Protein AF-A0AAN7SVT8-F1 (afdb_monomer_lite)

Secondary structure (DSSP, 8-state):
-HHHHHHHHHHHHH--PPPGGGGG-TT--SHHHHHHHHT----SSSSTT----TTTS-TTS-TT---S-HHHHHHHHHHHHHHHSPPPGGG---EEEE-TTS-SS-TTSS-EEEEPPHHHHHHHHHHHHHHHHHHHHHHHTTSS-HHHHHHHHHHHHHHHHHGGGGGGGHHHHHHHHHHTTPPP-------SSSSSSSS--------------

Sequence (213 aa):
MAVCNLMAFIVFTLWPCMPPRLLSDETVAGDIGTIARSFGFTDTVHGTDGAVSVWTANKFCNQWAAMPSLHFGYSLLVGITIMTTPLAPQHRRARSVQIPFFNQSHPQLAPQVKLPPTRRLLCLLVGFLYPFTILIAIVSTANHFILDAVAGAMICAIGWRVNGVLLNLLPFEDWFLWCLRIHKPTFEAFETAELDTSDAGVNFGTRQSVQEL

Organism: NCBI:txid1690604

InterPro domains:
  IPR026841 Inositolphosphotransferase Aur1/Ipt1 [PF14378] (1-85)
  IPR026841 Inositolphosphotransferase Aur1/Ipt1 [PF14378] (121-160)
  IPR052185 Inositol Phosphorylceramide Synthase-Related [PTHR31310] (1-185)

Foldseek 3Di:
DVQLVVVQVVCCVVDFAFFQVCLCDPPDDDPVNVVSCVVVDDQPAPPPPHDDDPVCPDPPDDQGGAAADLLLQVLLVVLVCLLPDDDDPVQAPFDWDFDPPPDPPDSVPTDTDGHGGPVSVVSNVCSVVRSVVVLCVCVSNSRYDVVSSVRSNVSSVVCVVCVVVVVVCVVVVVVVCVVVVHDDDDPPDPDDDPPPPPPPDDDDDDDDDDDDD

Radius of gyration: 30.27 Å; chains: 1; bounding box: 76×41×105 Å

Structure (mmCIF, N/CA/C/O backbone):
data_AF-A0AAN7SVT8-F1
#
_entry.id   AF-A0AAN7SVT8-F1
#
loop_
_atom_site.group_PDB
_atom_site.id
_atom_site.type_symbol
_atom_site.label_atom_id
_atom_site.label_alt_id
_atom_site.label_comp_id
_atom_site.label_asym_id
_atom_site.label_entity_id
_atom_site.label_seq_id
_atom_site.pdbx_PDB_ins_code
_atom_site.Cartn_x
_atom_site.Cartn_y
_atom_site.Cartn_z
_atom_site.occupancy
_atom_site.B_iso_or_equiv
_atom_site.auth_seq_id
_atom_site.auth_comp_id
_atom_site.auth_asym_id
_atom_site.auth_atom_id
_atom_site.pdbx_PDB_model_num
ATOM 1 N N . MET A 1 1 ? 5.952 -0.509 10.004 1.00 73.38 1 MET A N 1
ATOM 2 C CA . MET A 1 1 ? 6.357 0.289 8.818 1.00 73.38 1 MET A CA 1
ATOM 3 C C . MET A 1 1 ? 7.802 0.024 8.402 1.00 73.38 1 MET A C 1
ATOM 5 O O . MET A 1 1 ? 8.015 -0.279 7.238 1.00 73.38 1 MET A O 1
ATOM 9 N N . ALA A 1 2 ? 8.782 0.046 9.318 1.00 80.19 2 ALA A N 1
ATOM 10 C CA . ALA A 1 2 ? 10.191 -0.224 8.984 1.00 80.19 2 ALA A CA 1
ATOM 11 C C . ALA A 1 2 ? 10.421 -1.590 8.300 1.00 80.19 2 ALA A C 1
ATOM 13 O O . ALA A 1 2 ? 11.066 -1.652 7.259 1.00 80.19 2 ALA A O 1
ATOM 14 N N . VAL A 1 3 ? 9.810 -2.664 8.819 1.00 84.00 3 VAL A N 1
ATOM 15 C CA . VAL A 1 3 ? 9.876 -4.006 8.204 1.00 84.00 3 VAL A CA 1
ATOM 16 C C . VAL A 1 3 ? 9.284 -4.013 6.791 1.00 84.00 3 VAL A C 1
ATOM 18 O O . VAL A 1 3 ? 9.856 -4.619 5.895 1.00 84.00 3 VAL A O 1
ATOM 21 N N . CYS A 1 4 ? 8.180 -3.293 6.561 1.00 83.88 4 CYS A N 1
ATOM 22 C CA . CYS A 1 4 ? 7.554 -3.198 5.241 1.00 83.88 4 CYS A CA 1
ATOM 23 C C . CYS A 1 4 ? 8.477 -2.509 4.227 1.00 83.88 4 CYS A C 1
ATOM 25 O O . CYS A 1 4 ? 8.606 -3.001 3.114 1.00 83.88 4 CYS A O 1
ATOM 27 N N . ASN A 1 5 ? 9.147 -1.417 4.618 1.00 86.25 5 ASN A N 1
ATOM 28 C CA . ASN A 1 5 ? 10.135 -0.738 3.771 1.00 86.25 5 ASN A CA 1
ATOM 29 C C . ASN A 1 5 ? 11.329 -1.644 3.448 1.00 86.25 5 ASN A C 1
ATOM 31 O O . ASN A 1 5 ? 11.756 -1.706 2.299 1.00 86.25 5 ASN A O 1
ATOM 35 N N . LEU A 1 6 ? 11.850 -2.367 4.444 1.00 85.62 6 LEU A N 1
ATOM 36 C CA . LEU A 1 6 ? 12.959 -3.301 4.248 1.00 85.62 6 LEU A CA 1
ATOM 37 C C . LEU A 1 6 ? 12.572 -4.438 3.294 1.00 85.62 6 LEU A C 1
ATOM 39 O O . LEU A 1 6 ? 13.301 -4.740 2.355 1.00 85.62 6 LEU A O 1
ATOM 43 N N . MET A 1 7 ? 11.402 -5.043 3.501 1.00 83.88 7 MET A N 1
ATOM 44 C CA . MET A 1 7 ? 10.884 -6.075 2.604 1.00 83.88 7 MET A CA 1
ATOM 45 C C . MET A 1 7 ? 10.632 -5.531 1.200 1.00 83.88 7 MET A C 1
ATOM 47 O O . MET A 1 7 ? 10.950 -6.203 0.224 1.00 83.88 7 MET A O 1
ATOM 51 N N . ALA A 1 8 ? 10.093 -4.315 1.088 1.00 82.38 8 ALA A N 1
ATOM 52 C CA . ALA A 1 8 ? 9.893 -3.667 -0.197 1.00 82.38 8 ALA A CA 1
ATOM 53 C C . ALA A 1 8 ? 11.219 -3.462 -0.934 1.00 82.38 8 ALA A C 1
ATOM 55 O O . ALA A 1 8 ? 11.283 -3.724 -2.130 1.00 82.38 8 ALA A O 1
ATOM 56 N N . PHE A 1 9 ? 12.280 -3.084 -0.218 1.00 84.25 9 PHE A N 1
ATOM 57 C CA . PHE A 1 9 ? 13.622 -2.981 -0.782 1.00 84.25 9 PHE A CA 1
ATOM 58 C C . PHE A 1 9 ? 14.147 -4.335 -1.280 1.00 84.25 9 PHE A C 1
ATOM 60 O O . PHE A 1 9 ? 14.650 -4.408 -2.394 1.00 84.25 9 PHE A O 1
ATOM 67 N N . ILE A 1 10 ? 13.974 -5.414 -0.508 1.00 85.38 10 ILE A N 1
ATOM 68 C CA . ILE A 1 10 ? 14.379 -6.772 -0.919 1.00 85.38 10 ILE A CA 1
ATOM 69 C C . ILE A 1 10 ? 13.613 -7.230 -2.168 1.00 85.38 10 ILE A C 1
ATOM 71 O O . ILE A 1 10 ? 14.195 -7.788 -3.092 1.00 85.38 10 ILE A O 1
ATOM 75 N N . VAL A 1 11 ? 12.301 -7.000 -2.221 1.00 83.81 11 VAL A N 1
ATOM 76 C CA . VAL A 1 11 ? 11.493 -7.365 -3.395 1.00 83.81 11 VAL A CA 1
ATOM 77 C C . VAL A 1 11 ? 11.903 -6.536 -4.607 1.00 83.81 11 VAL A C 1
ATOM 79 O O . VAL A 1 11 ? 12.057 -7.085 -5.693 1.00 83.81 11 VAL A O 1
ATOM 82 N N . PHE A 1 12 ? 12.139 -5.241 -4.415 1.00 83.38 12 PHE A N 1
ATOM 83 C CA . PHE A 1 12 ? 12.606 -4.349 -5.468 1.00 83.38 12 PHE A CA 1
ATOM 84 C C . PHE A 1 12 ? 13.968 -4.780 -6.043 1.00 83.38 12 PHE A C 1
ATOM 86 O O . PHE A 1 12 ? 14.148 -4.745 -7.260 1.00 83.38 12 PHE A O 1
ATOM 93 N N . THR A 1 13 ? 14.916 -5.223 -5.209 1.00 82.44 13 THR A N 1
ATOM 94 C CA . THR A 1 13 ? 16.226 -5.691 -5.693 1.00 82.44 13 THR A CA 1
ATOM 95 C C . THR A 1 13 ? 16.151 -7.034 -6.416 1.00 82.44 13 THR A C 1
ATOM 97 O O . THR A 1 13 ? 16.938 -7.266 -7.331 1.00 82.44 13 THR A O 1
ATOM 100 N N . LEU A 1 14 ? 15.216 -7.908 -6.035 1.00 84.88 14 LEU A N 1
ATOM 101 C CA . LEU A 1 14 ? 15.040 -9.223 -6.659 1.00 84.88 14 LEU A CA 1
ATOM 102 C C . LEU A 1 14 ? 14.190 -9.182 -7.935 1.00 84.88 14 LEU A C 1
ATOM 104 O O . LEU A 1 14 ? 14.407 -9.997 -8.829 1.00 84.88 14 LEU A O 1
ATOM 108 N N . TRP A 1 15 ? 13.218 -8.269 -8.018 1.00 76.69 15 TRP A N 1
ATOM 109 C CA . TRP A 1 15 ? 12.264 -8.207 -9.125 1.00 76.69 15 TRP A CA 1
ATOM 110 C C . TRP A 1 15 ? 11.891 -6.757 -9.494 1.00 76.69 15 TRP A C 1
ATOM 112 O O . TRP A 1 15 ? 10.829 -6.254 -9.107 1.00 76.69 15 TRP A O 1
ATOM 122 N N . PRO A 1 16 ? 12.750 -6.053 -10.254 1.00 76.06 16 PRO A N 1
ATOM 123 C CA . PRO A 1 16 ? 12.442 -4.714 -10.737 1.00 76.06 16 PRO A CA 1
ATOM 124 C C . PRO A 1 16 ? 11.397 -4.780 -11.863 1.00 76.06 16 PRO A C 1
ATOM 126 O O . PRO A 1 16 ? 11.700 -5.145 -12.996 1.00 76.06 16 PRO A O 1
ATOM 129 N N . CYS A 1 17 ? 10.151 -4.416 -11.555 1.00 72.50 17 CYS A N 1
ATOM 130 C CA . CYS A 1 17 ? 9.088 -4.281 -12.557 1.00 72.50 17 CYS A CA 1
ATOM 131 C C . CYS A 1 17 ? 9.083 -2.894 -13.199 1.00 72.50 17 CYS A C 1
ATOM 133 O O . CYS A 1 17 ? 9.122 -1.888 -12.491 1.00 72.50 17 CYS A O 1
ATOM 135 N N . MET A 1 18 ? 8.935 -2.855 -14.522 1.00 78.12 18 MET A N 1
ATOM 136 C CA . MET A 1 18 ? 8.746 -1.630 -15.299 1.00 78.12 18 MET A CA 1
ATOM 137 C C . MET A 1 18 ? 7.314 -1.077 -15.127 1.00 78.12 18 MET A C 1
ATOM 139 O O . MET A 1 18 ? 6.368 -1.861 -15.215 1.00 78.12 18 MET A O 1
ATOM 143 N N . PRO A 1 19 ? 7.113 0.239 -14.905 1.00 79.62 19 PRO A N 1
ATOM 144 C CA . PRO A 1 19 ? 5.780 0.840 -14.797 1.00 79.62 19 PRO A CA 1
ATOM 145 C C . PRO A 1 19 ? 5.016 0.919 -16.139 1.00 79.62 19 PRO A C 1
ATOM 147 O O . PRO A 1 19 ? 5.646 1.073 -17.189 1.00 79.62 19 PRO A O 1
ATOM 150 N N . PRO A 1 20 ? 3.664 0.903 -16.113 1.00 76.12 20 PRO A N 1
ATOM 151 C CA . PRO A 1 20 ? 2.820 0.923 -17.312 1.00 76.12 20 PRO A CA 1
ATOM 152 C C . PRO A 1 20 ? 3.056 2.102 -18.270 1.00 76.12 20 PRO A C 1
ATOM 154 O O . PRO A 1 20 ? 3.036 1.916 -19.483 1.00 76.12 20 PRO A O 1
ATOM 157 N N . ARG A 1 21 ? 3.331 3.303 -17.743 1.00 74.38 21 ARG A N 1
ATOM 158 C CA . ARG A 1 21 ? 3.590 4.524 -18.534 1.00 74.38 21 ARG A CA 1
ATOM 159 C C . ARG A 1 21 ? 4.740 4.407 -19.542 1.00 74.38 21 ARG A C 1
ATOM 161 O O . ARG A 1 21 ? 4.781 5.141 -20.520 1.00 74.38 21 ARG A O 1
ATOM 168 N N . LEU A 1 22 ? 5.680 3.488 -19.313 1.00 72.88 22 LEU A N 1
ATOM 169 C CA . LEU A 1 22 ? 6.833 3.290 -20.194 1.00 72.88 22 LEU A CA 1
ATOM 170 C C . LEU A 1 22 ? 6.533 2.359 -21.378 1.00 72.88 22 LEU A C 1
ATOM 172 O O . LEU A 1 22 ? 7.356 2.262 -22.284 1.00 72.88 22 LEU A O 1
ATOM 176 N N . LEU A 1 23 ? 5.373 1.685 -21.410 1.00 71.00 23 LEU A N 1
ATOM 177 C CA . LEU A 1 23 ? 5.006 0.818 -22.540 1.00 71.00 23 LEU A CA 1
ATOM 178 C C . LEU A 1 23 ? 4.725 1.605 -23.829 1.00 71.00 23 LEU A C 1
ATOM 180 O O . LEU A 1 23 ? 4.882 1.054 -24.917 1.00 71.00 23 LEU A O 1
ATOM 184 N N . SER A 1 24 ? 4.315 2.870 -23.716 1.00 69.25 24 SER A N 1
ATOM 185 C CA . SER A 1 24 ? 3.998 3.738 -24.855 1.00 69.25 24 SER A CA 1
ATOM 186 C C . SER A 1 24 ? 5.184 4.568 -25.359 1.00 69.25 24 SER A C 1
ATOM 188 O O . SER A 1 24 ? 5.012 5.359 -26.279 1.00 69.25 24 SER A O 1
ATOM 190 N N . ASP A 1 25 ? 6.378 4.426 -24.773 1.00 70.69 25 ASP A N 1
ATOM 191 C CA . ASP A 1 25 ? 7.540 5.242 -25.141 1.00 70.69 25 ASP A CA 1
ATOM 192 C C . ASP A 1 25 ? 8.101 4.832 -26.517 1.00 70.69 25 ASP A C 1
ATOM 194 O O . ASP A 1 25 ? 8.475 3.678 -26.747 1.00 70.69 25 ASP A O 1
ATOM 198 N N . GLU A 1 26 ? 8.170 5.772 -27.461 1.00 67.31 26 GLU A N 1
ATOM 199 C CA . GLU A 1 26 ? 8.683 5.563 -28.823 1.00 67.31 26 GLU A CA 1
ATOM 200 C C . GLU A 1 26 ? 10.217 5.512 -28.895 1.00 67.31 26 GLU A C 1
ATOM 202 O O . GLU A 1 26 ? 10.776 4.990 -29.860 1.00 67.31 26 GLU A O 1
ATOM 207 N N . THR A 1 27 ? 10.916 5.975 -27.857 1.00 69.44 27 THR A N 1
ATOM 208 C CA . THR A 1 27 ? 12.383 6.100 -27.864 1.00 69.44 27 THR A CA 1
ATOM 209 C C . THR A 1 27 ? 13.123 4.785 -27.588 1.00 69.44 27 THR A C 1
ATOM 211 O O . THR A 1 27 ? 14.314 4.664 -27.885 1.00 69.44 27 THR A O 1
ATOM 214 N N . VAL A 1 28 ? 12.433 3.764 -27.066 1.00 68.88 28 VAL A N 1
ATOM 215 C CA . VAL A 1 28 ? 13.031 2.458 -26.744 1.00 68.88 28 VAL A CA 1
ATOM 216 C C . VAL A 1 28 ? 13.176 1.595 -28.007 1.00 68.88 28 VAL A C 1
ATOM 218 O O . VAL A 1 28 ? 12.195 1.066 -28.539 1.00 68.88 28 VAL A O 1
ATOM 221 N N . ALA A 1 29 ? 14.405 1.434 -28.497 1.00 63.41 29 ALA A N 1
ATOM 222 C CA . ALA A 1 29 ? 14.722 0.582 -29.645 1.00 63.41 29 ALA A CA 1
ATOM 223 C C . ALA A 1 29 ? 14.924 -0.896 -29.243 1.00 63.41 29 ALA A C 1
ATOM 225 O O . ALA A 1 29 ? 15.462 -1.188 -28.177 1.00 63.41 29 ALA A O 1
ATOM 226 N N . GLY A 1 30 ? 14.527 -1.829 -30.119 1.00 78.38 30 GLY A N 1
ATOM 227 C CA . GLY A 1 30 ? 14.735 -3.279 -29.967 1.00 78.38 30 GLY A CA 1
ATOM 228 C C . GLY A 1 30 ? 13.444 -4.103 -29.878 1.00 78.38 30 GLY A C 1
ATOM 229 O O . GLY A 1 30 ? 12.348 -3.551 -29.776 1.00 78.38 30 GLY A O 1
ATOM 230 N N . ASP A 1 31 ? 13.583 -5.433 -29.885 1.00 77.50 31 ASP A N 1
ATOM 231 C CA . ASP A 1 31 ? 12.457 -6.388 -29.875 1.00 77.50 31 ASP A CA 1
ATOM 232 C C . ASP A 1 31 ? 11.558 -6.233 -28.637 1.00 77.50 31 ASP A C 1
ATOM 234 O O . ASP A 1 31 ? 10.347 -6.419 -28.690 1.00 77.50 31 ASP A O 1
ATOM 238 N N . ILE A 1 32 ? 12.132 -5.817 -27.507 1.00 75.31 32 ILE A N 1
ATOM 239 C CA . ILE A 1 32 ? 11.383 -5.566 -26.269 1.00 75.31 32 ILE A CA 1
ATOM 240 C C . ILE A 1 32 ? 10.476 -4.335 -26.425 1.00 75.31 32 ILE A C 1
ATOM 242 O O . ILE A 1 32 ? 9.349 -4.336 -25.936 1.00 75.31 32 ILE A O 1
ATOM 246 N N . GLY A 1 33 ? 10.931 -3.305 -27.146 1.00 71.06 33 GLY A N 1
ATOM 247 C CA . GLY A 1 33 ? 10.148 -2.096 -27.410 1.00 71.06 33 GLY A CA 1
ATOM 248 C C . GLY A 1 33 ? 9.019 -2.332 -28.416 1.00 71.06 33 GLY A C 1
ATOM 249 O O . GLY A 1 33 ? 7.941 -1.758 -28.279 1.00 71.06 33 GLY A O 1
ATOM 250 N N . THR A 1 34 ? 9.220 -3.204 -29.409 1.00 72.00 34 THR A N 1
ATOM 251 C CA . THR A 1 34 ? 8.150 -3.581 -30.350 1.00 72.00 34 THR A CA 1
ATOM 252 C C . THR A 1 34 ? 7.085 -4.436 -29.664 1.00 72.00 34 THR A C 1
ATOM 254 O O . THR A 1 34 ? 5.895 -4.181 -29.853 1.00 72.00 34 THR A O 1
ATOM 257 N N . ILE A 1 35 ? 7.488 -5.368 -28.791 1.00 76.31 35 ILE A N 1
ATOM 258 C CA . ILE A 1 35 ? 6.563 -6.139 -27.948 1.00 76.31 35 ILE A CA 1
ATOM 259 C C . ILE A 1 35 ? 5.809 -5.211 -26.985 1.00 76.31 35 ILE A C 1
ATOM 261 O O . ILE A 1 35 ? 4.587 -5.301 -26.897 1.00 76.31 35 ILE A O 1
ATOM 265 N N . ALA A 1 36 ? 6.491 -4.280 -26.310 1.00 73.50 36 ALA A N 1
ATOM 266 C CA . ALA A 1 36 ? 5.852 -3.333 -25.393 1.00 73.50 36 ALA A CA 1
ATOM 267 C C . ALA A 1 36 ? 4.772 -2.480 -26.088 1.00 73.50 36 ALA A C 1
ATOM 269 O O . ALA A 1 36 ? 3.660 -2.355 -25.573 1.00 73.50 36 ALA A O 1
ATOM 270 N N . ARG A 1 37 ? 5.051 -1.982 -27.300 1.00 72.62 37 ARG A N 1
ATOM 271 C CA . ARG A 1 37 ? 4.080 -1.216 -28.103 1.00 72.62 37 ARG A CA 1
ATOM 272 C C . ARG A 1 37 ? 2.953 -2.072 -28.672 1.00 72.62 37 ARG A C 1
ATOM 274 O O . ARG A 1 37 ? 1.849 -1.568 -28.860 1.00 72.62 37 ARG A O 1
ATOM 281 N N . SER A 1 38 ? 3.192 -3.366 -28.905 1.00 75.94 38 SER A N 1
ATOM 282 C CA . SER A 1 38 ? 2.159 -4.284 -29.410 1.00 75.94 38 SER A CA 1
ATOM 283 C C . SER A 1 38 ? 0.962 -4.431 -28.462 1.00 75.94 38 SER A C 1
ATOM 285 O O . SER A 1 38 ? -0.134 -4.759 -28.911 1.00 75.94 38 SER A O 1
ATOM 287 N N . PHE A 1 39 ? 1.135 -4.118 -27.172 1.00 75.00 39 PHE A N 1
ATOM 288 C CA . PHE A 1 39 ? 0.042 -4.091 -26.199 1.00 75.00 39 PHE A CA 1
ATOM 289 C C . PHE A 1 39 ? -0.941 -2.923 -26.402 1.00 75.00 39 PHE A C 1
ATOM 291 O O . PHE A 1 39 ? -1.990 -2.911 -25.761 1.00 75.00 39 PHE A O 1
ATOM 298 N N . GLY A 1 40 ? -0.637 -1.953 -27.278 1.00 72.62 40 GLY A N 1
ATOM 299 C CA . GLY A 1 40 ? -1.558 -0.871 -27.649 1.00 72.62 40 GLY A CA 1
ATOM 300 C C . GLY A 1 40 ? -1.899 0.091 -26.507 1.00 72.62 40 GLY A C 1
ATOM 301 O O . GLY A 1 40 ? -2.938 0.746 -26.540 1.00 72.62 40 GLY A O 1
ATOM 302 N N . PHE A 1 41 ? -1.056 0.161 -25.475 1.00 74.94 41 PHE A N 1
ATOM 303 C CA . PHE A 1 41 ? -1.266 1.050 -24.339 1.00 74.94 41 PHE A CA 1
ATOM 304 C C . PHE A 1 41 ? -1.011 2.503 -24.751 1.00 74.94 41 PHE A C 1
ATOM 306 O O . PHE A 1 41 ? 0.021 2.814 -25.339 1.00 74.94 41 PHE A O 1
ATOM 313 N N . THR A 1 42 ? -1.948 3.399 -24.446 1.00 71.56 42 THR A N 1
ATOM 314 C CA . THR A 1 42 ? -1.806 4.843 -24.674 1.00 71.56 42 THR A CA 1
ATOM 315 C C . THR A 1 42 ? -1.920 5.555 -23.332 1.00 71.56 42 THR A C 1
ATOM 317 O O . THR A 1 42 ? -2.998 5.576 -22.739 1.00 71.56 42 THR A O 1
ATOM 320 N N . ASP A 1 43 ? -0.814 6.119 -22.839 1.00 69.56 43 ASP A N 1
ATOM 321 C CA . ASP A 1 43 ? -0.821 6.939 -21.624 1.00 69.56 43 ASP A CA 1
ATOM 322 C C . ASP A 1 43 ? -1.335 8.352 -21.944 1.00 69.56 43 ASP A C 1
ATOM 324 O O . ASP A 1 43 ? -0.682 9.134 -22.634 1.00 69.56 43 ASP A O 1
ATOM 328 N N . THR A 1 44 ? -2.520 8.690 -21.434 1.00 72.25 44 THR A N 1
ATOM 329 C CA . THR A 1 44 ? -3.131 10.018 -21.603 1.00 72.25 44 THR A CA 1
ATOM 330 C C . THR A 1 44 ? -2.601 11.062 -20.618 1.00 72.25 44 THR A C 1
ATOM 332 O O . THR A 1 44 ? -2.882 12.246 -20.787 1.00 72.25 44 THR A O 1
ATOM 335 N N . VAL A 1 45 ? -1.891 10.651 -19.562 1.00 70.44 45 VAL A N 1
ATOM 336 C CA . VAL A 1 45 ? -1.430 11.530 -18.473 1.00 70.44 45 VAL A CA 1
ATOM 337 C C . VAL A 1 45 ? -0.012 12.046 -18.735 1.00 70.44 45 VAL A C 1
ATOM 339 O O . VAL A 1 45 ? 0.245 13.234 -18.536 1.00 70.44 45 VAL A O 1
ATOM 342 N N . HIS A 1 46 ? 0.889 11.185 -19.219 1.00 65.56 46 HIS A N 1
ATOM 343 C CA . HIS A 1 46 ? 2.303 11.517 -19.468 1.00 65.56 46 HIS A CA 1
ATOM 344 C C . HIS A 1 46 ? 2.677 11.593 -20.961 1.00 65.56 46 HIS A C 1
ATOM 346 O O . HIS A 1 46 ? 3.834 11.375 -21.310 1.00 65.56 46 HIS A O 1
ATOM 352 N N . GLY A 1 47 ? 1.714 11.877 -21.846 1.00 61.81 47 GLY A N 1
ATOM 353 C CA . GLY A 1 47 ? 1.954 12.024 -23.288 1.00 61.81 47 GLY A CA 1
ATOM 354 C C . GLY A 1 47 ? 2.895 13.185 -23.659 1.00 61.81 47 GLY A C 1
ATOM 355 O O . GLY A 1 47 ? 3.444 13.865 -22.796 1.00 61.81 47 GLY A O 1
ATOM 356 N N . THR A 1 48 ? 3.054 13.451 -24.958 1.00 53.91 48 THR A N 1
ATOM 357 C CA . THR A 1 48 ? 3.987 14.458 -25.512 1.00 53.91 48 THR A CA 1
ATOM 358 C C . THR A 1 48 ? 3.798 15.885 -24.973 1.00 53.91 48 THR A C 1
ATOM 360 O O . THR A 1 48 ? 4.766 16.637 -24.939 1.00 53.91 48 THR A O 1
ATOM 363 N N . ASP A 1 49 ? 2.597 16.222 -24.486 1.00 53.53 49 ASP A N 1
ATOM 364 C CA . ASP A 1 49 ? 2.248 17.490 -23.813 1.00 53.53 49 ASP A CA 1
ATOM 365 C C . ASP A 1 49 ? 1.812 17.287 -22.339 1.00 53.53 49 ASP A C 1
ATOM 367 O O . ASP A 1 49 ? 1.127 18.120 -21.741 1.00 53.53 49 ASP A O 1
ATOM 371 N N . GLY A 1 50 ? 2.143 16.133 -21.754 1.00 54.25 50 GLY A N 1
ATOM 372 C CA . GLY A 1 50 ? 1.647 15.673 -20.458 1.00 54.25 50 GLY A CA 1
ATOM 373 C C . GLY A 1 50 ? 2.290 16.355 -19.247 1.00 54.25 50 GLY A C 1
ATOM 374 O O . GLY A 1 50 ? 3.443 16.790 -19.261 1.00 54.25 50 GLY A O 1
ATOM 375 N N . ALA A 1 51 ? 1.538 16.412 -18.147 1.00 54.38 51 ALA A N 1
ATOM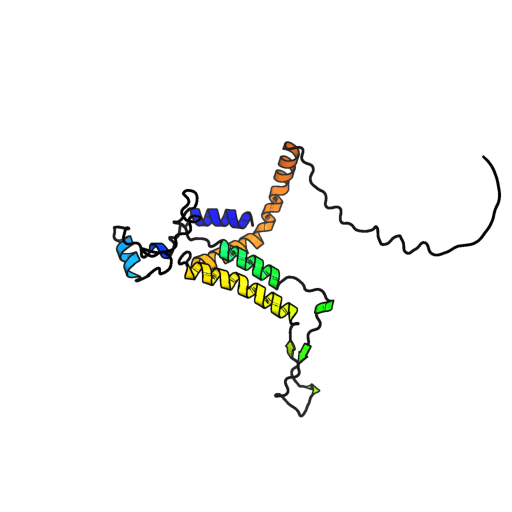 376 C CA . ALA A 1 51 ? 1.984 17.009 -16.894 1.00 54.38 51 ALA A CA 1
ATOM 377 C C . ALA A 1 51 ? 2.971 16.082 -16.165 1.00 54.38 51 ALA A C 1
ATOM 379 O O . ALA A 1 51 ? 2.580 15.214 -15.387 1.00 54.38 51 ALA A O 1
ATOM 380 N N . VAL A 1 52 ? 4.270 16.291 -16.372 1.00 57.00 52 VAL A N 1
ATOM 381 C CA . VAL A 1 52 ? 5.313 15.684 -15.535 1.00 57.00 52 VAL A CA 1
ATOM 382 C C . VAL A 1 52 ? 5.462 16.477 -14.241 1.00 57.00 52 VAL A C 1
ATOM 384 O O . VAL A 1 52 ? 5.842 17.649 -14.236 1.00 57.00 52 VAL A O 1
ATOM 387 N N . SER A 1 53 ? 5.182 15.842 -13.105 1.00 58.00 53 SER A N 1
ATOM 388 C CA . SER A 1 53 ? 5.466 16.436 -11.802 1.00 58.00 53 SER A CA 1
ATOM 389 C C . SER A 1 53 ? 6.977 16.619 -11.633 1.00 58.00 53 SER A C 1
ATOM 391 O O . SER A 1 53 ? 7.742 15.654 -11.642 1.00 58.00 53 SER A O 1
ATOM 393 N N . VAL A 1 54 ? 7.405 17.863 -11.390 1.00 53.91 54 VAL A N 1
ATOM 394 C CA . VAL A 1 54 ? 8.807 18.230 -11.086 1.00 53.91 54 VAL A CA 1
ATOM 395 C C . VAL A 1 54 ? 9.375 17.387 -9.933 1.00 53.91 54 VAL A C 1
ATOM 397 O O . VAL A 1 54 ? 10.555 17.051 -9.913 1.00 53.91 54 VAL A O 1
ATOM 400 N N . TRP A 1 55 ? 8.510 16.974 -9.002 1.00 51.12 55 TRP A N 1
ATOM 401 C CA . TRP A 1 55 ? 8.845 16.082 -7.891 1.00 51.12 55 TRP A CA 1
ATOM 402 C C . TRP A 1 55 ? 9.162 14.639 -8.308 1.00 51.12 55 TRP A C 1
ATOM 404 O O . TRP A 1 55 ? 9.981 13.986 -7.665 1.00 51.12 55 TRP A O 1
ATOM 414 N N . THR A 1 56 ? 8.559 14.142 -9.389 1.00 55.34 56 THR A N 1
ATOM 415 C CA . THR A 1 56 ? 8.792 12.780 -9.891 1.00 55.34 56 THR A CA 1
ATOM 416 C C . THR A 1 56 ? 10.011 12.729 -10.811 1.00 55.34 56 THR A C 1
ATOM 418 O O . THR A 1 56 ? 10.663 11.693 -10.877 1.00 55.34 56 THR A O 1
ATOM 421 N N . ALA A 1 57 ? 10.376 13.843 -11.459 1.00 57.06 57 ALA A N 1
ATOM 422 C CA . ALA A 1 57 ? 11.528 13.986 -12.364 1.00 57.06 57 ALA A CA 1
ATOM 423 C C . ALA A 1 57 ? 12.905 14.108 -11.675 1.00 57.06 57 ALA A C 1
ATOM 425 O O . ALA A 1 57 ? 13.907 14.394 -12.330 1.00 57.06 57 ALA A O 1
ATOM 426 N N . ASN A 1 58 ? 12.982 13.924 -10.356 1.00 61.75 58 ASN A N 1
ATOM 427 C CA . ASN A 1 58 ? 14.222 14.141 -9.619 1.00 61.75 58 ASN A CA 1
ATOM 428 C C . ASN A 1 58 ? 15.204 12.960 -9.764 1.00 61.75 58 ASN A C 1
ATOM 430 O O . ASN A 1 58 ? 14.810 11.798 -9.677 1.00 61.75 58 ASN A O 1
ATOM 434 N N . LYS A 1 59 ? 16.507 13.254 -9.870 1.00 58.25 59 LYS A N 1
ATOM 435 C CA . LYS A 1 59 ? 17.598 12.271 -10.066 1.00 58.25 59 LYS A CA 1
ATOM 436 C C . LYS A 1 59 ? 17.715 11.231 -8.937 1.00 58.25 59 LYS A C 1
ATOM 438 O O . LYS A 1 59 ? 18.356 10.200 -9.107 1.00 58.25 59 LYS A O 1
ATOM 443 N N . PHE A 1 60 ? 17.105 11.508 -7.785 1.00 57.03 60 PHE A N 1
ATOM 444 C CA . PHE A 1 60 ? 17.129 10.649 -6.599 1.00 57.03 60 PHE A CA 1
ATOM 445 C C . PHE A 1 60 ? 15.919 9.710 -6.475 1.00 57.03 60 PHE A C 1
ATOM 447 O O . PHE A 1 60 ? 15.900 8.878 -5.572 1.00 57.03 60 PHE A O 1
ATOM 454 N N . CYS A 1 61 ? 14.915 9.817 -7.352 1.00 57.34 61 CYS A N 1
ATOM 455 C CA . CYS A 1 61 ? 13.789 8.882 -7.391 1.00 57.34 61 CYS A CA 1
ATOM 456 C C . CYS A 1 61 ? 13.979 7.870 -8.522 1.00 57.34 61 CYS A C 1
ATOM 458 O O . CYS A 1 61 ? 14.193 8.242 -9.674 1.00 57.34 61 CYS A O 1
ATOM 460 N N . ASN A 1 62 ? 13.870 6.577 -8.204 1.00 64.75 62 ASN A N 1
ATOM 461 C CA . ASN A 1 62 ? 13.897 5.541 -9.227 1.00 64.75 62 ASN A CA 1
ATOM 462 C C . ASN A 1 62 ? 12.563 5.521 -9.986 1.00 64.75 62 ASN A C 1
ATOM 464 O O . ASN A 1 62 ? 11.569 4.983 -9.505 1.00 64.75 62 ASN A O 1
ATOM 468 N N . GLN A 1 63 ? 12.554 6.104 -11.182 1.00 62.59 63 GLN A N 1
ATOM 469 C CA . GLN A 1 63 ? 11.377 6.148 -12.049 1.00 62.59 63 GLN A CA 1
ATOM 470 C C . GLN A 1 63 ? 11.084 4.822 -12.758 1.00 62.59 63 GLN A C 1
ATOM 472 O O . GLN A 1 63 ? 10.027 4.674 -13.360 1.00 62.59 63 GLN A O 1
ATOM 477 N N . TRP A 1 64 ? 11.997 3.861 -12.717 1.00 60.22 64 TRP A N 1
ATOM 478 C CA . TRP A 1 64 ? 11.914 2.653 -13.539 1.00 60.22 64 TRP A CA 1
ATOM 479 C C . TRP A 1 64 ? 11.325 1.462 -12.784 1.00 60.22 64 TRP A C 1
ATOM 481 O O . TRP A 1 64 ? 11.147 0.399 -13.367 1.00 60.22 64 TRP A O 1
ATOM 491 N N . ALA A 1 65 ? 11.013 1.637 -11.497 1.00 65.31 65 ALA A N 1
ATOM 492 C CA . ALA A 1 65 ? 10.589 0.568 -10.609 1.00 65.31 65 ALA A CA 1
ATOM 493 C C . ALA A 1 65 ? 9.155 0.754 -10.111 1.00 65.31 65 ALA A C 1
ATOM 495 O O . ALA A 1 65 ? 8.834 1.751 -9.465 1.00 65.31 65 ALA A O 1
ATOM 496 N N . ALA A 1 66 ? 8.312 -0.238 -10.386 1.00 63.66 66 ALA A N 1
ATOM 497 C CA . ALA A 1 66 ? 6.897 -0.245 -10.033 1.00 63.66 66 ALA A CA 1
ATOM 498 C C . ALA A 1 66 ? 6.551 -1.229 -8.899 1.00 63.66 66 ALA A C 1
ATOM 500 O O . ALA A 1 66 ? 5.573 -1.021 -8.186 1.00 63.66 66 ALA A O 1
ATOM 501 N N . MET A 1 67 ? 7.349 -2.276 -8.656 1.00 73.94 67 MET A N 1
ATOM 502 C CA . MET A 1 67 ? 7.087 -3.210 -7.553 1.00 73.94 67 MET A CA 1
ATOM 503 C C . MET A 1 67 ? 7.972 -2.948 -6.330 1.00 73.94 67 MET A C 1
ATOM 505 O O . MET A 1 67 ? 9.176 -2.749 -6.492 1.00 73.94 67 MET A O 1
ATOM 509 N N . PRO A 1 68 ? 7.427 -3.062 -5.102 1.00 78.56 68 PRO A N 1
ATOM 510 C CA . PRO A 1 68 ? 6.006 -3.183 -4.730 1.00 78.56 68 PRO A CA 1
ATOM 511 C C . PRO A 1 68 ? 5.325 -1.821 -4.476 1.00 78.56 68 PRO A C 1
ATOM 513 O O . PRO A 1 68 ? 5.971 -0.864 -4.047 1.00 78.56 68 PRO A O 1
ATOM 516 N N . SER A 1 69 ? 3.997 -1.732 -4.651 1.00 82.81 69 SER A N 1
ATOM 517 C CA . SER A 1 69 ? 3.265 -0.477 -4.402 1.00 82.81 69 SER A CA 1
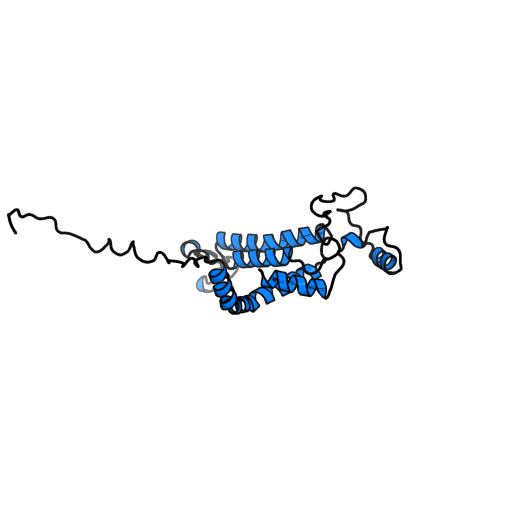ATOM 518 C C . SER A 1 69 ? 3.059 -0.211 -2.905 1.00 82.81 69 SER A C 1
ATOM 520 O O . SER A 1 69 ? 2.070 -0.611 -2.282 1.00 82.81 69 SER A O 1
ATOM 522 N N . LEU A 1 70 ? 4.014 0.508 -2.320 1.00 83.06 70 LEU A N 1
ATOM 523 C CA . LEU A 1 70 ? 4.004 0.897 -0.911 1.00 83.06 70 LEU A CA 1
ATOM 524 C C . LEU A 1 70 ? 2.860 1.878 -0.578 1.00 83.06 70 LEU A C 1
ATOM 526 O O . LEU A 1 70 ? 2.261 1.796 0.491 1.00 83.06 70 LEU A O 1
ATOM 530 N N . HIS A 1 71 ? 2.509 2.764 -1.518 1.00 85.44 71 HIS A N 1
ATOM 531 C CA . HIS A 1 71 ? 1.409 3.727 -1.382 1.00 85.44 71 HIS A CA 1
ATOM 532 C C . HIS A 1 71 ? 0.065 3.029 -1.145 1.00 85.44 71 HIS A C 1
ATOM 534 O O . HIS A 1 71 ? -0.686 3.397 -0.236 1.00 85.44 71 HIS A O 1
ATOM 540 N N . PHE A 1 72 ? -0.222 1.984 -1.927 1.00 89.00 72 PHE A N 1
ATOM 541 C CA . PHE A 1 72 ? -1.423 1.178 -1.739 1.00 89.00 72 PHE A CA 1
ATOM 542 C C . PHE A 1 72 ? -1.356 0.348 -0.450 1.00 89.00 72 PHE A C 1
ATOM 544 O O . PHE A 1 72 ? -2.302 0.344 0.335 1.00 89.00 72 PHE A O 1
ATOM 551 N N . GLY A 1 73 ? -0.220 -0.304 -0.181 1.00 86.62 73 GLY A N 1
ATOM 552 C CA . GLY A 1 73 ? -0.050 -1.107 1.034 1.00 86.62 73 GLY A CA 1
ATOM 553 C C . GLY A 1 73 ? -0.284 -0.306 2.324 1.00 86.62 73 GLY A C 1
ATOM 554 O O . GLY A 1 73 ? -0.975 -0.762 3.238 1.00 86.62 73 GLY A O 1
ATOM 555 N N . TYR A 1 74 ? 0.221 0.927 2.381 1.00 88.25 74 TYR A N 1
ATOM 556 C CA . TYR A 1 74 ? 0.031 1.822 3.524 1.00 88.25 74 TYR A CA 1
ATOM 557 C C . TYR A 1 74 ? -1.386 2.355 3.648 1.00 88.25 74 TYR A C 1
ATOM 559 O O . TYR A 1 74 ? -1.936 2.360 4.751 1.00 88.25 74 TYR A O 1
ATOM 567 N N . SER A 1 75 ? -2.004 2.749 2.538 1.00 87.81 75 SER A N 1
ATOM 568 C CA . SER A 1 75 ? -3.394 3.204 2.564 1.00 87.81 75 SER A CA 1
ATOM 569 C C . SER A 1 75 ? -4.362 2.090 2.966 1.00 87.81 75 SER A C 1
ATOM 571 O O . SER A 1 75 ? -5.314 2.349 3.703 1.00 87.81 75 SER A O 1
ATOM 573 N N . LEU A 1 76 ? -4.069 0.841 2.600 1.00 89.19 76 LEU A N 1
ATOM 574 C CA . LEU A 1 76 ? -4.816 -0.334 3.045 1.00 89.19 76 LEU A CA 1
ATOM 575 C C . LEU A 1 76 ? -4.672 -0.579 4.553 1.00 89.19 76 LEU A C 1
ATOM 577 O O . LEU A 1 76 ? -5.678 -0.799 5.227 1.00 89.19 76 LEU A O 1
ATOM 581 N N . LEU A 1 77 ? -3.460 -0.484 5.111 1.00 89.62 77 LEU A N 1
ATOM 582 C CA . LEU A 1 77 ? -3.255 -0.601 6.562 1.00 89.62 77 LEU A CA 1
ATOM 583 C C . LEU A 1 77 ? -3.993 0.498 7.336 1.00 89.62 77 LEU A C 1
ATOM 585 O O . LEU A 1 77 ? -4.645 0.205 8.341 1.00 89.62 77 LEU A O 1
ATOM 589 N N . VAL A 1 78 ? -3.937 1.745 6.862 1.00 90.25 78 VAL A N 1
ATOM 590 C CA . VAL A 1 78 ? -4.674 2.865 7.470 1.00 90.25 78 VAL A CA 1
ATOM 591 C C . VAL A 1 78 ? -6.182 2.625 7.378 1.00 90.25 78 VAL A C 1
ATOM 593 O O . VAL A 1 78 ? -6.882 2.754 8.381 1.00 90.25 78 VAL A O 1
ATOM 596 N N . GLY A 1 79 ? -6.679 2.196 6.215 1.00 89.31 79 GLY A N 1
ATOM 597 C CA . GLY A 1 79 ? -8.087 1.863 6.007 1.00 89.31 79 GLY A CA 1
ATOM 598 C C . GLY A 1 79 ? -8.582 0.776 6.964 1.00 89.31 79 GLY A C 1
ATOM 599 O O . GLY A 1 79 ? -9.568 0.980 7.671 1.00 89.31 79 GLY A O 1
ATOM 600 N N . ILE A 1 80 ? -7.850 -0.338 7.074 1.00 89.44 80 ILE A N 1
ATOM 601 C CA . ILE A 1 80 ? -8.150 -1.427 8.019 1.00 89.44 80 ILE A CA 1
ATOM 602 C C . ILE A 1 80 ? -8.108 -0.929 9.467 1.00 89.44 80 ILE A C 1
ATOM 604 O O . ILE A 1 80 ? -8.976 -1.286 10.266 1.00 89.44 80 ILE A O 1
ATOM 608 N N . THR A 1 81 ? -7.142 -0.083 9.819 1.00 89.94 81 THR A N 1
ATOM 609 C CA . THR A 1 81 ? -7.043 0.497 11.168 1.00 89.94 81 THR A CA 1
ATOM 610 C C . THR A 1 81 ? -8.294 1.315 11.503 1.00 89.94 81 THR A C 1
ATOM 612 O O . THR A 1 81 ? -8.917 1.113 12.547 1.00 89.94 81 THR A O 1
ATOM 615 N N . ILE A 1 82 ? -8.743 2.169 10.579 1.00 88.69 82 ILE A N 1
ATOM 616 C CA . ILE A 1 82 ? -9.965 2.972 10.744 1.00 88.69 82 ILE A CA 1
ATOM 617 C C . ILE A 1 82 ? -11.202 2.068 10.873 1.00 88.69 82 ILE A C 1
ATOM 619 O O . ILE A 1 82 ? -12.061 2.315 11.719 1.00 88.69 82 ILE A O 1
ATOM 623 N N . MET A 1 83 ? -11.286 0.994 10.083 1.00 86.81 83 MET A N 1
ATOM 624 C CA . MET A 1 83 ? -12.399 0.039 10.154 1.00 86.81 83 MET A CA 1
ATOM 625 C C . MET A 1 83 ? -12.441 -0.753 11.468 1.00 86.81 83 MET A C 1
ATOM 627 O O . MET A 1 83 ? -13.524 -1.087 11.954 1.00 86.81 83 MET A O 1
ATOM 631 N N . THR A 1 84 ? -11.274 -1.092 12.018 1.00 86.50 84 THR A N 1
ATOM 632 C CA . THR A 1 84 ? -11.133 -1.934 13.219 1.00 86.50 84 THR A CA 1
ATOM 633 C C . THR A 1 84 ? -11.163 -1.143 14.522 1.00 86.50 84 THR A C 1
ATOM 635 O O . THR A 1 84 ? -11.350 -1.739 15.584 1.00 86.50 84 THR A O 1
ATOM 638 N N . THR A 1 85 ? -11.042 0.186 14.459 1.00 86.62 85 THR A N 1
ATOM 639 C CA . THR A 1 85 ? -11.053 1.052 15.642 1.00 86.62 85 THR A CA 1
ATOM 640 C C . THR A 1 85 ? -12.356 0.867 16.437 1.00 86.62 85 THR A C 1
ATOM 642 O O . THR A 1 85 ? -13.453 1.081 15.901 1.00 86.62 85 THR A O 1
ATOM 645 N N . PRO A 1 86 ? -12.283 0.471 17.722 1.00 79.38 86 PRO A N 1
ATOM 646 C CA . PRO A 1 86 ? -13.469 0.281 18.539 1.00 79.38 86 PRO A CA 1
ATOM 647 C C . PRO A 1 86 ? -14.123 1.634 18.842 1.00 79.38 86 PRO A C 1
ATOM 649 O O . PRO A 1 86 ? -13.555 2.491 19.511 1.00 79.38 86 PRO A O 1
ATOM 652 N N . LEU A 1 87 ? -15.355 1.825 18.369 1.00 76.12 87 LEU A N 1
ATOM 653 C CA . LEU A 1 87 ? -16.159 2.996 18.717 1.00 76.12 87 LEU A CA 1
ATOM 654 C C . LEU A 1 87 ? -16.655 2.892 20.168 1.00 76.12 87 LEU A C 1
ATOM 656 O O . LEU A 1 87 ? -17.107 1.824 20.596 1.00 76.12 87 LEU A O 1
ATOM 660 N N . ALA A 1 88 ? -16.609 4.013 20.897 1.00 71.31 88 ALA A N 1
ATOM 661 C CA . ALA A 1 88 ? -17.017 4.102 22.299 1.00 71.31 88 ALA A CA 1
ATOM 662 C C . ALA A 1 88 ? -18.425 3.502 22.545 1.00 71.31 88 ALA A C 1
ATOM 664 O O . ALA A 1 88 ? -19.320 3.700 21.711 1.00 71.31 88 ALA A O 1
ATOM 665 N N . PRO A 1 89 ? -18.668 2.821 23.689 1.00 62.00 89 PRO A N 1
ATOM 666 C CA . PRO A 1 89 ? -19.925 2.114 23.982 1.00 62.00 89 PRO A CA 1
ATOM 667 C C . PRO A 1 89 ? -21.183 2.982 23.856 1.00 62.00 89 PRO A C 1
ATOM 669 O O . PRO A 1 89 ? -22.240 2.499 23.458 1.00 62.00 89 PRO A O 1
ATOM 672 N N . GLN A 1 90 ? -21.051 4.283 24.110 1.00 63.69 90 GLN A N 1
ATOM 673 C CA . GLN A 1 90 ? -22.121 5.279 23.995 1.00 63.69 90 GLN A CA 1
ATOM 674 C C . GLN A 1 90 ? -22.719 5.353 22.573 1.00 63.69 90 GLN A C 1
ATOM 676 O O . GLN A 1 90 ? -23.888 5.684 22.397 1.00 63.69 90 GLN A O 1
ATOM 681 N N . HIS A 1 91 ? -21.949 4.968 21.551 1.00 59.88 91 HIS A N 1
ATOM 682 C CA . HIS A 1 91 ? -22.354 4.976 20.143 1.00 59.88 91 HIS A CA 1
ATOM 683 C C . HIS A 1 91 ? -22.700 3.578 19.596 1.00 59.88 91 HIS A C 1
ATOM 685 O O . HIS A 1 91 ? -22.954 3.435 18.399 1.00 59.88 91 HIS A O 1
ATOM 691 N N . ARG A 1 92 ? -22.730 2.532 20.441 1.00 60.59 92 ARG A N 1
ATOM 692 C CA . ARG A 1 92 ? -23.010 1.136 20.036 1.00 60.59 92 ARG A CA 1
ATOM 693 C C . ARG A 1 92 ? -24.491 0.803 19.849 1.00 60.59 92 ARG A C 1
ATOM 695 O O . ARG A 1 92 ? -24.800 -0.352 19.559 1.00 60.59 92 ARG A O 1
ATOM 702 N N . ARG A 1 93 ? -25.410 1.762 20.010 1.00 61.00 93 ARG A N 1
ATOM 703 C CA . ARG A 1 93 ? -26.856 1.501 19.941 1.00 61.00 93 ARG A CA 1
ATOM 704 C C . ARG A 1 93 ? -27.266 1.141 18.505 1.00 61.00 93 ARG A C 1
ATOM 706 O O . ARG A 1 93 ? -27.587 2.003 17.694 1.00 61.00 93 ARG A O 1
ATOM 713 N N . ALA A 1 94 ? -27.194 -0.148 18.183 1.00 60.56 94 ALA A N 1
ATOM 714 C CA . ALA A 1 94 ? -27.651 -0.701 16.919 1.00 60.56 94 ALA A CA 1
ATOM 715 C C . ALA A 1 94 ? -29.170 -0.530 16.822 1.00 60.56 94 ALA A C 1
ATOM 717 O O . ALA A 1 94 ? -29.900 -0.857 17.761 1.00 60.56 94 ALA A O 1
ATOM 718 N N . ARG A 1 95 ? -29.642 0.003 15.695 1.00 61.91 95 ARG A N 1
ATOM 719 C CA . ARG A 1 95 ? -31.072 0.179 15.440 1.00 61.91 95 ARG A CA 1
ATOM 720 C C . ARG A 1 95 ? -31.587 -1.137 14.858 1.00 61.91 95 ARG A C 1
ATOM 722 O O . ARG A 1 95 ? -31.124 -1.553 13.796 1.00 61.91 95 ARG A O 1
ATOM 729 N N . SER A 1 96 ? -32.481 -1.823 15.565 1.00 64.75 96 SER A N 1
ATOM 730 C CA . SER A 1 96 ? -33.205 -2.962 15.002 1.00 64.75 96 SER A CA 1
ATOM 731 C C . SER A 1 96 ? -34.327 -2.429 14.119 1.00 64.75 96 SER A C 1
ATOM 733 O O . SER A 1 96 ? -35.125 -1.595 14.547 1.00 64.75 96 SER A O 1
ATOM 735 N N . VAL A 1 97 ? -34.360 -2.876 12.866 1.00 68.94 97 VAL A N 1
ATOM 736 C CA . VAL A 1 97 ? -35.450 -2.568 11.939 1.00 68.94 97 VAL A CA 1
ATOM 737 C C . VAL A 1 97 ? -36.166 -3.875 11.634 1.00 68.94 97 VAL A C 1
ATOM 739 O O . VAL A 1 97 ? -35.544 -4.860 11.234 1.00 68.94 97 VAL A O 1
ATOM 742 N N . GLN A 1 98 ? -37.472 -3.892 11.885 1.00 67.75 98 GLN A N 1
ATOM 743 C CA . GLN A 1 98 ? -38.343 -4.990 11.481 1.00 67.75 98 GLN A CA 1
ATOM 744 C C . GLN A 1 98 ? -38.636 -4.832 9.989 1.00 67.75 98 GLN A C 1
ATOM 746 O O . GLN A 1 98 ? -38.997 -3.740 9.555 1.00 67.75 98 GLN A O 1
ATOM 751 N N . ILE A 1 99 ? -38.452 -5.891 9.199 1.00 70.31 99 ILE A N 1
ATOM 752 C CA . ILE A 1 99 ? -38.752 -5.864 7.763 1.00 70.31 99 ILE A CA 1
ATOM 753 C C . ILE A 1 99 ? -40.265 -6.087 7.598 1.00 70.31 99 ILE A C 1
ATOM 755 O O . ILE A 1 99 ? -40.723 -7.204 7.829 1.00 70.31 99 ILE A O 1
ATOM 759 N N . PRO A 1 100 ? -41.058 -5.080 7.178 1.00 62.00 100 PRO A N 1
ATOM 760 C CA . PRO A 1 100 ? -42.523 -5.178 7.152 1.00 62.00 100 PRO A CA 1
ATOM 761 C C . PRO A 1 100 ? -43.071 -6.102 6.048 1.00 62.00 100 PRO A C 1
ATOM 763 O O . PRO A 1 100 ? -44.274 -6.337 5.990 1.00 62.00 100 PRO A O 1
ATOM 766 N N . PHE A 1 101 ? -42.205 -6.611 5.165 1.00 66.12 101 PHE A N 1
ATOM 767 C CA . PHE A 1 101 ? -42.578 -7.444 4.018 1.00 66.12 101 PHE A CA 1
ATOM 768 C C . PHE A 1 101 ? -42.691 -8.941 4.358 1.00 66.12 101 PHE A C 1
ATOM 770 O O . PHE A 1 101 ? -43.394 -9.676 3.671 1.00 66.12 101 PHE A O 1
ATOM 777 N N . PHE A 1 102 ? -42.026 -9.406 5.421 1.00 56.19 102 PHE A N 1
ATOM 778 C CA . PHE A 1 102 ? -42.041 -10.813 5.825 1.00 56.19 102 PHE A CA 1
ATOM 779 C C . PHE A 1 102 ? -42.950 -10.986 7.048 1.00 56.19 102 PHE A C 1
ATOM 781 O O . PHE A 1 102 ? -42.541 -10.731 8.176 1.00 56.19 102 PHE A O 1
ATOM 788 N N . ASN A 1 103 ? -44.171 -11.472 6.804 1.00 53.84 103 ASN A N 1
ATOM 789 C CA . ASN A 1 103 ? -45.069 -12.046 7.812 1.00 53.84 103 ASN A CA 1
ATOM 790 C C . ASN A 1 103 ? -45.698 -11.046 8.816 1.00 53.84 103 ASN A C 1
ATOM 792 O O . ASN A 1 103 ? -45.279 -10.935 9.966 1.00 53.84 103 ASN A O 1
ATOM 796 N N . GLN A 1 104 ? -46.775 -10.366 8.398 1.00 63.69 104 GLN A N 1
ATOM 797 C CA . GLN A 1 104 ? -47.595 -9.503 9.271 1.00 63.69 104 GLN A CA 1
ATOM 798 C C . GLN A 1 104 ? -48.422 -10.285 10.313 1.00 63.69 104 GLN A C 1
ATOM 800 O O . GLN A 1 104 ? -48.885 -9.700 11.289 1.00 63.69 104 GLN A O 1
ATOM 805 N N . SER A 1 105 ? -48.592 -11.598 10.131 1.00 62.78 105 SER A N 1
ATOM 806 C CA . SER A 1 105 ? -49.491 -12.428 10.944 1.00 62.78 105 SER A CA 1
ATOM 807 C C . SER A 1 105 ? -48.874 -12.896 12.269 1.00 62.78 105 SER A C 1
ATOM 809 O O . SER A 1 105 ? -49.596 -13.132 13.234 1.00 62.78 105 SER A O 1
ATOM 811 N N . HIS A 1 106 ? -47.542 -13.011 12.348 1.00 62.31 106 HIS A N 1
ATOM 812 C CA . HIS A 1 106 ? -46.827 -13.433 13.558 1.00 62.31 106 HIS A CA 1
ATOM 813 C C . HIS A 1 106 ? -45.610 -12.532 13.830 1.00 62.31 106 HIS A C 1
ATOM 815 O O . HIS A 1 106 ? -44.485 -12.884 13.463 1.00 62.31 106 HIS A O 1
ATOM 821 N N . PRO A 1 107 ? -45.788 -11.394 14.531 1.00 63.16 107 PRO A N 1
ATOM 822 C CA . PRO A 1 107 ? -44.712 -10.428 14.784 1.00 63.16 107 PRO A CA 1
ATOM 823 C C . PRO A 1 107 ? -43.533 -10.984 15.609 1.00 63.16 107 PRO A C 1
ATOM 825 O O . PRO A 1 107 ? -42.463 -10.383 15.626 1.00 63.16 107 PRO A O 1
ATOM 828 N N . GLN A 1 108 ? -43.692 -12.139 16.266 1.00 64.38 108 GLN A N 1
ATOM 829 C CA . GLN A 1 108 ? -42.629 -12.795 17.043 1.00 64.38 108 GLN A CA 1
ATOM 830 C C . GLN A 1 108 ? -41.637 -13.612 16.194 1.00 64.38 108 GLN A C 1
ATOM 832 O O . GLN A 1 108 ? -40.553 -13.929 16.674 1.00 64.38 108 GLN A O 1
ATOM 837 N N . LEU A 1 109 ? -41.981 -13.936 14.941 1.00 63.50 109 LEU A N 1
ATOM 838 C CA . LEU A 1 109 ? -41.134 -14.705 14.013 1.00 63.50 109 LEU A CA 1
ATOM 839 C C . LEU A 1 109 ? -40.484 -13.821 12.933 1.00 63.50 109 LEU A C 1
ATOM 841 O O . LEU A 1 109 ? -39.767 -14.324 12.069 1.00 63.50 109 LEU A O 1
ATOM 845 N N . ALA A 1 110 ? -40.739 -12.509 12.957 1.00 65.00 110 ALA A N 1
ATOM 846 C CA . ALA A 1 110 ? -40.218 -11.581 11.964 1.00 65.00 110 ALA A CA 1
ATOM 847 C C . ALA A 1 110 ? -38.684 -11.437 12.092 1.00 65.00 110 ALA A C 1
ATOM 849 O O . ALA A 1 110 ? -38.184 -11.149 13.187 1.00 65.00 110 ALA A O 1
ATOM 850 N N . PRO A 1 111 ? -37.913 -11.596 10.998 1.00 69.38 111 PRO A N 1
ATOM 851 C CA . PRO A 1 111 ? -36.464 -11.441 11.038 1.00 69.38 111 PRO A CA 1
ATOM 852 C C . PRO A 1 111 ? -36.087 -9.997 11.399 1.00 69.38 111 PRO A C 1
ATOM 854 O O . PRO A 1 111 ? -36.400 -9.045 10.682 1.00 69.38 111 PRO A O 1
ATOM 857 N N . GLN A 1 112 ? -35.406 -9.831 12.535 1.00 69.12 112 GLN A N 1
ATOM 858 C CA . GLN A 1 112 ? -34.899 -8.538 12.992 1.00 69.12 112 GLN A CA 1
ATOM 859 C C . GLN A 1 112 ? -33.505 -8.295 12.412 1.00 69.12 112 GLN A C 1
ATOM 861 O O . GLN A 1 112 ? -32.544 -8.969 12.792 1.00 69.12 112 GLN A O 1
ATOM 866 N N . VAL A 1 113 ? -33.362 -7.297 11.538 1.00 73.25 113 VAL A N 1
ATOM 867 C CA . VAL A 1 113 ? -32.041 -6.886 11.047 1.00 73.25 113 VAL A CA 1
ATOM 868 C C . VAL A 1 113 ? -31.483 -5.807 11.969 1.00 73.25 113 VAL A C 1
ATOM 870 O O . VAL A 1 113 ? -32.091 -4.754 12.174 1.00 73.25 113 VAL A O 1
ATOM 873 N N . LYS A 1 114 ? -30.310 -6.073 12.552 1.00 72.25 114 LYS A N 1
ATOM 874 C CA . LYS A 1 114 ? -29.555 -5.101 13.352 1.00 72.25 114 LYS A CA 1
ATOM 875 C C . LYS A 1 114 ? -28.698 -4.262 12.409 1.00 72.25 114 LYS A C 1
ATOM 877 O O . LYS A 1 114 ? -27.672 -4.739 11.929 1.00 72.25 114 LYS A O 1
ATOM 882 N N . LEU A 1 115 ? -29.100 -3.022 12.145 1.00 70.56 115 LEU A N 1
ATOM 883 C CA . LEU A 1 115 ? -28.283 -2.114 11.344 1.00 70.56 115 LEU A CA 1
ATOM 884 C C . LEU A 1 115 ? -27.136 -1.546 12.199 1.00 70.56 115 LEU A C 1
ATOM 886 O O . LEU A 1 115 ? -27.358 -1.176 13.362 1.00 70.56 115 LEU A O 1
ATOM 890 N N . PRO A 1 116 ? -25.907 -1.460 11.653 1.00 72.00 116 PRO A N 1
ATOM 891 C CA . PRO A 1 116 ? -24.807 -0.797 12.337 1.00 72.00 116 PRO A CA 1
ATOM 892 C C . PRO A 1 116 ? -25.115 0.702 12.508 1.00 72.00 116 PRO A C 1
ATOM 894 O O . PRO A 1 116 ? -25.791 1.298 11.668 1.00 72.00 116 PRO A O 1
ATOM 897 N N . PRO A 1 117 ? -24.626 1.342 13.585 1.00 80.75 117 PRO A N 1
ATOM 898 C CA . PRO A 1 117 ? -24.819 2.774 13.789 1.00 80.75 117 PRO A CA 1
ATOM 899 C C . PRO A 1 117 ? -24.148 3.575 12.663 1.00 80.75 117 PRO A C 1
ATOM 901 O O . PRO A 1 117 ? -23.105 3.173 12.146 1.00 80.75 117 PRO A O 1
ATOM 904 N N . THR A 1 118 ? -24.710 4.736 12.312 1.00 81.50 118 THR A N 1
ATOM 905 C CA . THR A 1 118 ? -24.243 5.582 11.193 1.00 81.50 118 THR A CA 1
ATOM 906 C C . THR A 1 118 ? -22.759 5.932 11.284 1.00 81.50 118 THR A C 1
ATOM 908 O O . THR A 1 118 ? -22.064 5.913 10.277 1.00 81.50 118 THR A O 1
ATOM 911 N N . ARG A 1 119 ? -22.238 6.164 12.495 1.00 81.44 119 ARG A N 1
ATOM 912 C CA . ARG A 1 119 ? -20.805 6.416 12.728 1.00 81.44 119 ARG A CA 1
ATOM 913 C C . ARG A 1 119 ? -19.929 5.212 12.384 1.00 81.44 119 ARG A C 1
ATOM 915 O O . ARG A 1 119 ? -18.862 5.381 11.812 1.00 81.44 119 ARG A O 1
ATOM 922 N N . ARG A 1 120 ? -20.396 3.994 12.676 1.00 83.69 120 ARG A N 1
ATOM 923 C CA . ARG A 1 120 ? -19.693 2.764 12.288 1.00 83.69 120 ARG A CA 1
ATOM 924 C C . ARG A 1 120 ? -19.735 2.565 10.781 1.00 83.69 120 ARG A C 1
ATOM 926 O O . ARG A 1 120 ? -18.720 2.200 10.206 1.00 83.69 120 ARG A O 1
ATOM 933 N N . LEU A 1 121 ? -20.875 2.844 10.150 1.00 86.31 121 LEU A N 1
ATOM 934 C CA . LEU A 1 121 ? -20.975 2.823 8.693 1.00 86.31 121 LEU A CA 1
ATOM 935 C C . LEU A 1 121 ? -20.025 3.847 8.056 1.00 86.31 121 LEU A C 1
ATOM 937 O O . LEU A 1 121 ? -19.350 3.509 7.094 1.00 86.31 121 LEU A O 1
ATOM 941 N N . LEU A 1 122 ? -19.912 5.050 8.627 1.00 89.12 122 LEU A N 1
ATOM 942 C CA . LEU A 1 122 ? -18.983 6.078 8.160 1.00 89.12 122 LEU A CA 1
ATOM 943 C C . LEU A 1 122 ? -17.523 5.626 8.281 1.00 89.12 122 LEU A C 1
ATOM 945 O O . LEU A 1 122 ? -16.787 5.747 7.311 1.00 89.12 122 LEU A O 1
ATOM 949 N N . CYS A 1 123 ? -17.102 5.065 9.419 1.00 88.06 123 CYS A N 1
ATOM 950 C CA . CYS A 1 123 ? -15.741 4.533 9.572 1.00 88.06 123 CYS A CA 1
ATOM 951 C C . CYS A 1 123 ? -15.443 3.415 8.562 1.00 88.06 123 CYS A C 1
ATOM 953 O O . CYS A 1 123 ? -14.363 3.394 7.979 1.00 88.06 123 CYS A O 1
ATOM 955 N N . LEU A 1 124 ? -16.404 2.517 8.316 1.00 88.06 124 LEU A N 1
ATOM 956 C CA . LEU A 1 124 ? -16.268 1.471 7.298 1.00 88.06 124 LEU A CA 1
ATOM 957 C C . LEU A 1 124 ? -16.161 2.060 5.888 1.00 88.06 124 LEU A C 1
ATOM 959 O O . LEU A 1 124 ? -15.299 1.660 5.113 1.00 88.06 124 LEU A O 1
ATOM 963 N N . LEU A 1 125 ? -17.008 3.036 5.573 1.00 91.75 125 LEU A N 1
ATOM 964 C CA . LEU A 1 125 ? -17.041 3.695 4.274 1.00 91.75 125 LEU A CA 1
ATOM 965 C C . LEU A 1 125 ? -15.754 4.485 4.014 1.00 91.75 125 LEU A C 1
ATOM 967 O O . LEU A 1 125 ? -15.150 4.320 2.962 1.00 91.75 125 LEU A O 1
ATOM 971 N N . VAL A 1 126 ? -15.285 5.275 4.981 1.00 92.56 126 VAL A N 1
ATOM 972 C CA . VAL A 1 126 ? -14.024 6.028 4.884 1.00 92.56 126 VAL A CA 1
ATOM 973 C C . VAL A 1 126 ? -12.829 5.080 4.802 1.00 92.56 126 VAL A C 1
ATOM 975 O O . VAL A 1 126 ? -11.966 5.256 3.944 1.00 92.56 126 VAL A O 1
ATOM 978 N N . GLY A 1 127 ? -12.800 4.045 5.645 1.00 90.94 127 GLY A N 1
ATOM 979 C CA . GLY A 1 127 ? -11.736 3.046 5.636 1.00 90.94 127 GLY A CA 1
ATOM 980 C C . GLY A 1 127 ? -11.649 2.271 4.320 1.00 90.94 127 GLY A C 1
ATOM 981 O O . GLY A 1 127 ? -10.563 1.830 3.961 1.00 90.94 127 GLY A O 1
ATOM 982 N N . PHE A 1 128 ? -12.762 2.114 3.593 1.00 92.94 128 PHE A N 1
ATOM 983 C CA . PHE A 1 128 ? -12.791 1.463 2.280 1.00 92.94 128 PHE A CA 1
ATOM 984 C C . PHE A 1 128 ? -12.453 2.438 1.153 1.00 92.94 128 PHE A C 1
ATOM 986 O O . PHE A 1 128 ? -11.646 2.126 0.279 1.00 92.94 128 PHE A O 1
ATOM 993 N N . LEU A 1 129 ? -13.046 3.634 1.184 1.00 93.56 129 LEU A N 1
ATOM 994 C CA . LEU A 1 129 ? -12.836 4.649 0.158 1.00 93.56 129 LEU A CA 1
ATOM 995 C C . LEU A 1 129 ? -11.379 5.089 0.083 1.00 93.56 129 LEU A C 1
ATOM 997 O O . LEU A 1 129 ? -10.898 5.328 -1.013 1.00 93.56 129 LEU A O 1
ATOM 1001 N N . TYR A 1 130 ? -10.667 5.164 1.207 1.00 92.31 130 TYR A N 1
ATOM 1002 C CA . TYR A 1 130 ? -9.279 5.620 1.219 1.00 92.31 130 TYR A CA 1
ATOM 1003 C C . TYR A 1 130 ? -8.313 4.745 0.387 1.00 92.31 130 TYR A C 1
ATOM 1005 O O . TYR A 1 130 ? -7.709 5.261 -0.550 1.00 92.31 130 TYR A O 1
ATOM 1013 N N . PRO A 1 131 ? -8.163 3.428 0.629 1.00 91.94 131 PRO A N 1
ATOM 1014 C CA . PRO A 1 131 ? -7.342 2.581 -0.238 1.00 91.94 131 PRO A CA 1
ATOM 1015 C C . PRO A 1 131 ? -7.910 2.463 -1.659 1.00 91.94 131 PRO A C 1
ATOM 1017 O O . PRO A 1 131 ? -7.144 2.303 -2.608 1.00 91.94 131 PRO A O 1
ATOM 1020 N N . PHE A 1 132 ? -9.231 2.570 -1.831 1.00 93.00 132 PHE A N 1
ATOM 1021 C CA . PHE A 1 132 ? -9.864 2.518 -3.149 1.00 93.00 132 PHE A CA 1
ATOM 1022 C C . PHE A 1 132 ? -9.518 3.736 -4.018 1.00 93.00 132 PHE A C 1
ATOM 1024 O O . PHE A 1 13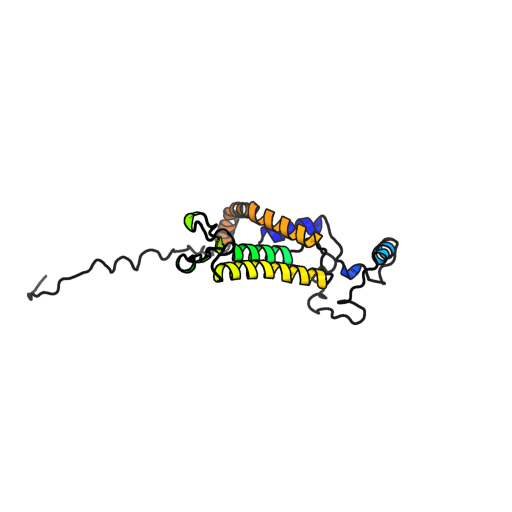2 ? -9.173 3.575 -5.187 1.00 93.00 132 PHE A O 1
ATOM 1031 N N . THR A 1 133 ? -9.541 4.949 -3.460 1.00 92.69 133 THR A N 1
ATOM 1032 C CA . THR A 1 133 ? -9.148 6.161 -4.192 1.00 92.69 133 THR A CA 1
ATOM 1033 C C . THR A 1 133 ? -7.667 6.145 -4.543 1.00 92.69 133 THR A C 1
ATOM 1035 O O . THR A 1 133 ? -7.312 6.524 -5.657 1.00 92.69 133 THR A O 1
ATOM 1038 N N . ILE A 1 134 ? -6.806 5.644 -3.651 1.00 91.12 134 ILE A N 1
ATOM 1039 C CA . ILE A 1 134 ? -5.378 5.468 -3.946 1.00 91.12 134 ILE A CA 1
ATOM 1040 C C . ILE A 1 134 ? -5.164 4.440 -5.060 1.00 91.12 134 ILE A C 1
ATOM 1042 O O . ILE A 1 134 ? -4.369 4.697 -5.960 1.00 91.12 134 ILE A O 1
ATOM 1046 N N . LEU A 1 135 ? -5.896 3.320 -5.055 1.00 90.81 135 LEU A N 1
ATOM 1047 C CA . LEU A 1 135 ? -5.838 2.330 -6.135 1.00 90.81 135 LEU A CA 1
ATOM 1048 C C . LEU A 1 135 ? -6.236 2.939 -7.486 1.00 90.81 135 LEU A C 1
ATOM 1050 O O . LEU A 1 135 ? -5.527 2.758 -8.474 1.00 90.81 135 LEU A O 1
ATOM 1054 N N . ILE A 1 136 ? -7.337 3.696 -7.522 1.00 89.88 136 ILE A N 1
ATOM 1055 C CA . ILE A 1 136 ? -7.759 4.410 -8.734 1.00 89.88 136 ILE A CA 1
ATOM 1056 C C . ILE A 1 136 ? -6.670 5.386 -9.175 1.00 89.88 136 ILE A C 1
ATOM 1058 O O . ILE A 1 136 ? -6.325 5.407 -10.351 1.00 89.88 136 ILE A O 1
ATOM 1062 N N . ALA A 1 137 ? -6.095 6.159 -8.254 1.00 87.88 137 ALA A N 1
ATOM 1063 C CA . ALA A 1 137 ? -5.072 7.142 -8.581 1.00 87.88 137 ALA A CA 1
ATOM 1064 C C . ALA A 1 137 ? -3.816 6.497 -9.191 1.00 87.88 137 ALA A C 1
ATOM 1066 O O . ALA A 1 137 ? -3.346 6.955 -10.230 1.00 87.88 137 ALA A O 1
ATOM 1067 N N . ILE A 1 138 ? -3.280 5.420 -8.603 1.00 86.31 138 ILE A N 1
ATOM 1068 C CA . ILE A 1 138 ? -2.049 4.779 -9.108 1.00 86.31 138 ILE A CA 1
ATOM 1069 C C . ILE A 1 138 ? -2.247 4.080 -10.458 1.00 86.31 138 ILE A C 1
ATOM 1071 O O . ILE A 1 138 ? -1.325 4.069 -11.275 1.00 86.31 138 ILE A O 1
ATOM 1075 N N . VAL A 1 139 ? -3.442 3.530 -10.701 1.00 85.81 139 VAL A N 1
ATOM 1076 C CA . VAL A 1 139 ? -3.791 2.885 -11.975 1.00 85.81 139 VAL A CA 1
ATOM 1077 C C . VAL A 1 139 ? -4.085 3.941 -13.039 1.00 85.81 139 VAL A C 1
ATOM 1079 O O . VAL A 1 139 ? -3.560 3.857 -14.144 1.00 85.81 139 VAL A O 1
ATOM 1082 N N . SER A 1 140 ? -4.861 4.974 -12.698 1.00 84.19 140 SER A N 1
ATOM 1083 C CA . SER A 1 140 ? -5.204 6.073 -13.611 1.00 84.19 140 SER A CA 1
ATOM 1084 C C . SER A 1 140 ? -3.988 6.896 -14.028 1.00 84.19 140 SER A C 1
ATOM 1086 O O . SER A 1 140 ? -4.005 7.490 -15.097 1.00 84.19 140 SER A O 1
ATOM 1088 N N . THR A 1 141 ? -2.949 6.951 -13.195 1.00 80.62 141 THR A N 1
ATOM 1089 C CA . THR A 1 141 ? -1.679 7.618 -13.519 1.00 80.62 141 THR A CA 1
ATOM 1090 C C . THR A 1 141 ? -0.676 6.681 -14.195 1.00 80.62 141 THR A C 1
ATOM 1092 O O . THR A 1 141 ? 0.483 7.053 -14.335 1.00 80.62 141 THR A O 1
ATOM 1095 N N . ALA A 1 142 ? -1.078 5.461 -14.579 1.00 81.56 142 ALA A N 1
ATOM 1096 C CA . ALA A 1 142 ? -0.222 4.476 -15.248 1.00 81.56 142 ALA A CA 1
ATOM 1097 C C . ALA A 1 142 ? 1.114 4.207 -14.517 1.00 81.56 142 ALA A C 1
ATOM 1099 O O . ALA A 1 142 ? 2.118 3.822 -15.120 1.00 81.56 142 ALA A O 1
ATOM 1100 N N . ASN A 1 143 ? 1.137 4.413 -13.196 1.00 79.06 143 ASN A N 1
ATOM 1101 C CA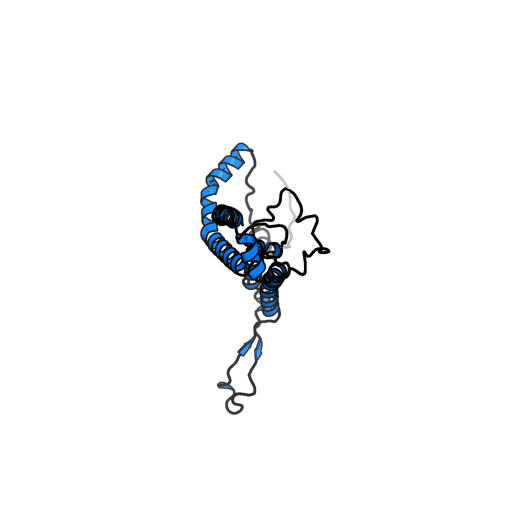 . ASN A 1 143 ? 2.349 4.324 -12.385 1.00 79.06 143 ASN A CA 1
ATOM 1102 C C . ASN A 1 143 ? 2.602 2.903 -11.877 1.00 79.06 143 ASN A C 1
ATOM 1104 O O . ASN A 1 143 ? 3.753 2.528 -11.673 1.00 79.06 143 ASN A O 1
ATOM 1108 N N . HIS A 1 144 ? 1.539 2.120 -11.689 1.00 84.81 144 HIS A N 1
ATOM 1109 C CA . HIS A 1 144 ? 1.599 0.763 -11.155 1.00 84.81 144 HIS A CA 1
ATOM 1110 C C . HIS A 1 144 ? 0.567 -0.141 -11.825 1.00 84.81 144 HIS A C 1
ATOM 1112 O O . HIS A 1 144 ? -0.546 0.293 -12.134 1.00 84.81 144 HIS A O 1
ATOM 1118 N N . PHE A 1 145 ? 0.908 -1.416 -11.985 1.00 84.62 145 PHE A N 1
ATOM 1119 C CA . PHE A 1 145 ? -0.072 -2.443 -12.318 1.00 84.62 145 PHE A CA 1
ATOM 1120 C C . PHE A 1 145 ? -0.899 -2.820 -11.082 1.00 84.62 145 PHE A C 1
ATOM 1122 O O . PHE A 1 145 ? -0.461 -2.683 -9.939 1.00 84.62 145 PHE A O 1
ATOM 1129 N N . ILE A 1 146 ? -2.092 -3.380 -11.300 1.00 86.19 146 ILE A N 1
ATOM 1130 C CA . ILE A 1 146 ? -2.934 -3.914 -10.213 1.00 86.19 146 ILE A CA 1
ATOM 1131 C C . ILE A 1 146 ? -2.179 -5.000 -9.423 1.00 86.19 146 ILE A C 1
ATOM 1133 O O . ILE A 1 146 ? -2.322 -5.103 -8.206 1.00 86.19 146 ILE A O 1
ATOM 1137 N N . LEU A 1 147 ? -1.324 -5.777 -10.095 1.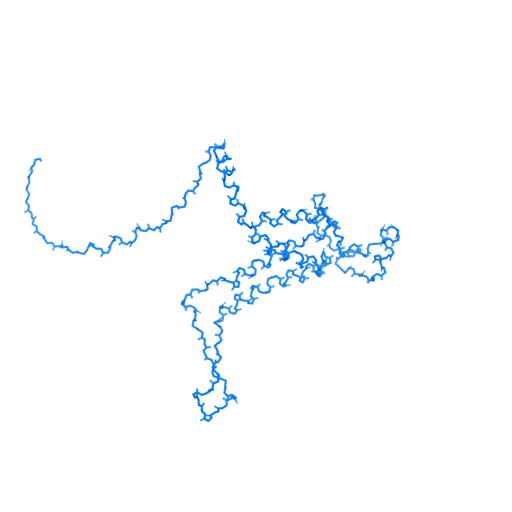00 85.56 147 LEU A N 1
ATOM 1138 C CA . LEU A 1 147 ? -0.495 -6.803 -9.462 1.00 85.56 147 LEU A CA 1
ATOM 1139 C C . LEU A 1 147 ? 0.503 -6.207 -8.452 1.00 85.56 147 LEU A C 1
ATOM 1141 O O . LEU A 1 147 ? 0.725 -6.795 -7.392 1.00 85.56 147 LEU A O 1
ATOM 1145 N N . ASP A 1 148 ? 1.022 -5.004 -8.708 1.00 86.00 148 ASP A N 1
ATOM 1146 C CA . ASP A 1 148 ? 1.926 -4.300 -7.790 1.00 86.00 148 ASP A CA 1
ATOM 1147 C C . ASP A 1 148 ? 1.207 -3.905 -6.492 1.00 86.00 148 ASP A C 1
ATOM 1149 O O . ASP A 1 148 ? 1.807 -3.918 -5.412 1.00 86.00 148 ASP A O 1
ATOM 1153 N N . ALA A 1 149 ? -0.088 -3.577 -6.590 1.00 87.06 149 ALA A N 1
ATOM 1154 C CA . ALA A 1 149 ? -0.951 -3.294 -5.446 1.00 87.06 149 ALA A CA 1
ATOM 1155 C C . ALA A 1 149 ? -1.216 -4.563 -4.619 1.00 87.06 149 ALA A C 1
ATOM 1157 O O . ALA A 1 149 ? -1.122 -4.530 -3.389 1.00 87.06 149 ALA A O 1
ATOM 1158 N N . VAL A 1 150 ? -1.464 -5.703 -5.274 1.00 88.38 150 VAL A N 1
ATOM 1159 C CA . VAL A 1 150 ? -1.623 -7.004 -4.596 1.00 88.38 150 VAL A CA 1
ATOM 1160 C C . VAL A 1 150 ? -0.350 -7.379 -3.837 1.00 88.38 150 VAL A C 1
ATOM 1162 O O . VAL A 1 150 ? -0.414 -7.713 -2.652 1.00 88.38 150 VAL A O 1
ATOM 1165 N N . ALA A 1 151 ? 0.814 -7.256 -4.473 1.00 88.00 151 ALA A N 1
ATOM 1166 C CA . ALA A 1 151 ? 2.087 -7.532 -3.816 1.00 88.00 151 ALA A CA 1
ATOM 1167 C C . ALA A 1 151 ? 2.367 -6.571 -2.653 1.00 88.00 151 ALA A C 1
ATOM 1169 O O . ALA A 1 151 ? 2.806 -7.008 -1.589 1.00 88.00 151 ALA A O 1
ATOM 1170 N N . GLY A 1 152 ? 2.053 -5.280 -2.812 1.00 85.69 152 GLY A N 1
ATOM 1171 C CA . GLY A 1 152 ? 2.129 -4.299 -1.729 1.00 85.69 152 GLY A CA 1
ATOM 1172 C C . GLY A 1 152 ? 1.263 -4.690 -0.526 1.00 85.69 152 GLY A C 1
ATOM 1173 O O . GLY A 1 152 ? 1.742 -4.680 0.609 1.00 85.69 152 GLY A O 1
ATOM 1174 N N . ALA A 1 153 ? 0.021 -5.122 -0.762 1.00 88.38 153 ALA A N 1
ATOM 1175 C CA . ALA A 1 153 ? -0.869 -5.602 0.295 1.00 88.38 153 ALA A CA 1
ATOM 1176 C C . ALA A 1 153 ? -0.329 -6.863 0.992 1.00 88.38 153 ALA A C 1
ATOM 1178 O O . ALA A 1 153 ? -0.360 -6.941 2.223 1.00 88.38 153 ALA A O 1
ATOM 1179 N N . MET A 1 154 ? 0.216 -7.821 0.234 1.00 89.69 154 MET A N 1
ATOM 1180 C CA . MET A 1 154 ? 0.836 -9.029 0.794 1.00 89.69 154 MET A CA 1
ATOM 1181 C C . MET A 1 154 ? 2.046 -8.694 1.672 1.00 89.69 154 MET A C 1
ATOM 1183 O O . MET A 1 154 ? 2.144 -9.193 2.793 1.00 89.69 154 MET A O 1
ATOM 1187 N N . ILE A 1 155 ? 2.936 -7.811 1.210 1.00 89.12 155 ILE A N 1
ATOM 1188 C CA . ILE A 1 155 ? 4.111 -7.376 1.979 1.00 89.12 155 ILE A CA 1
ATOM 1189 C C . ILE A 1 155 ? 3.684 -6.666 3.259 1.00 89.12 155 ILE A C 1
ATOM 1191 O O . ILE A 1 155 ? 4.239 -6.941 4.320 1.00 89.12 155 ILE A O 1
ATOM 1195 N N . CYS A 1 156 ? 2.674 -5.797 3.200 1.00 87.44 156 CYS A N 1
ATOM 1196 C CA . CYS A 1 156 ? 2.143 -5.147 4.394 1.00 87.44 156 CYS A CA 1
ATOM 1197 C C . CYS A 1 156 ? 1.520 -6.147 5.379 1.00 87.44 156 CYS A C 1
ATOM 1199 O O . CYS A 1 156 ? 1.738 -6.018 6.584 1.00 87.44 156 CYS A O 1
ATOM 1201 N N . ALA A 1 157 ? 0.803 -7.164 4.894 1.00 87.06 157 ALA A N 1
ATOM 1202 C CA . ALA A 1 157 ? 0.231 -8.210 5.741 1.00 87.06 157 ALA A CA 1
ATOM 1203 C C . ALA A 1 157 ? 1.315 -9.060 6.426 1.00 87.06 157 ALA A C 1
ATOM 1205 O O . ALA A 1 157 ? 1.225 -9.334 7.626 1.00 87.06 157 ALA A O 1
ATOM 1206 N N . ILE A 1 158 ? 2.365 -9.438 5.692 1.00 88.50 158 ILE A N 1
ATOM 1207 C CA . ILE A 1 158 ? 3.512 -10.167 6.251 1.00 88.50 158 ILE A CA 1
ATOM 1208 C C . ILE A 1 158 ? 4.267 -9.272 7.236 1.00 88.50 158 ILE A C 1
ATOM 1210 O O . ILE A 1 158 ? 4.536 -9.689 8.359 1.00 88.50 158 ILE A O 1
ATOM 1214 N N . GLY A 1 159 ? 4.538 -8.021 6.866 1.00 85.88 159 GLY A N 1
ATOM 1215 C CA . GLY A 1 159 ? 5.198 -7.045 7.726 1.00 85.88 159 GLY A CA 1
ATOM 1216 C C . GLY A 1 159 ? 4.446 -6.820 9.038 1.00 85.88 159 GLY A C 1
ATOM 1217 O O . GLY A 1 159 ? 5.078 -6.730 10.085 1.00 85.88 159 GLY A O 1
ATOM 1218 N N . TRP A 1 160 ? 3.109 -6.816 9.015 1.00 83.81 160 TRP A N 1
ATOM 1219 C CA . TRP A 1 160 ? 2.285 -6.755 10.226 1.00 83.81 160 TRP A CA 1
ATOM 1220 C C . TRP A 1 160 ? 2.493 -7.972 11.140 1.00 83.81 160 TRP A C 1
ATOM 1222 O O . TRP A 1 160 ? 2.625 -7.818 12.352 1.00 83.81 160 TRP A O 1
ATOM 1232 N N . ARG A 1 161 ? 2.572 -9.182 10.571 1.00 85.12 161 ARG A N 1
ATOM 1233 C CA . ARG A 1 161 ? 2.824 -10.428 11.323 1.00 85.12 161 ARG A CA 1
ATOM 1234 C C . ARG A 1 161 ? 4.244 -10.495 11.886 1.00 85.12 161 ARG A C 1
ATOM 1236 O O . ARG A 1 161 ? 4.439 -10.952 13.006 1.00 85.12 161 ARG A O 1
ATOM 1243 N N . VAL A 1 162 ? 5.220 -10.038 11.108 1.00 85.19 162 VAL A N 1
ATOM 1244 C CA . VAL A 1 162 ? 6.655 -10.117 11.418 1.00 85.19 162 VAL A CA 1
ATOM 1245 C C . VAL A 1 162 ? 7.125 -8.926 12.259 1.00 85.19 162 VAL A C 1
ATOM 1247 O O . VAL A 1 162 ? 8.231 -8.946 12.783 1.00 85.19 162 VAL A O 1
ATOM 1250 N N . ASN A 1 163 ? 6.284 -7.910 12.475 1.00 84.56 163 ASN A N 1
ATOM 1251 C CA . ASN A 1 163 ? 6.638 -6.717 13.249 1.00 84.56 163 ASN A CA 1
ATOM 1252 C C . ASN A 1 163 ? 7.199 -7.040 14.647 1.00 84.56 163 ASN A C 1
ATOM 1254 O O . ASN A 1 163 ? 8.061 -6.316 15.133 1.00 84.56 163 ASN A O 1
ATOM 1258 N N . GLY A 1 164 ? 6.774 -8.151 15.261 1.00 80.50 164 GLY A N 1
ATOM 1259 C CA . GLY A 1 164 ? 7.311 -8.624 16.542 1.00 80.50 164 GLY A CA 1
ATOM 1260 C C . GLY A 1 164 ? 8.813 -8.933 16.525 1.00 80.50 164 GLY A C 1
ATOM 1261 O O . GLY A 1 164 ? 9.461 -8.817 17.556 1.00 80.50 164 GLY A O 1
ATOM 1262 N N . VAL A 1 165 ? 9.402 -9.233 15.363 1.00 83.19 165 VAL A N 1
ATOM 1263 C CA . VAL A 1 165 ? 10.854 -9.438 15.215 1.00 83.19 165 VAL A CA 1
ATOM 1264 C C . VAL A 1 165 ? 11.642 -8.174 15.558 1.00 83.19 165 VAL A C 1
ATOM 1266 O O . VAL A 1 165 ? 12.768 -8.280 16.035 1.00 83.19 165 VAL A O 1
ATOM 1269 N N . LEU A 1 166 ? 11.056 -6.980 15.401 1.00 80.75 166 LEU A N 1
ATOM 1270 C CA . LEU A 1 166 ? 11.712 -5.737 15.818 1.00 80.75 166 LEU A CA 1
ATOM 1271 C C . LEU A 1 166 ? 11.982 -5.686 17.325 1.00 80.75 166 LEU A C 1
ATOM 1273 O O . LEU A 1 166 ? 12.907 -4.999 17.742 1.00 80.75 166 LEU A O 1
ATOM 1277 N N . LEU A 1 167 ? 11.241 -6.442 18.139 1.00 82.25 167 LEU A N 1
ATOM 1278 C CA . LEU A 1 167 ? 11.501 -6.521 19.577 1.00 82.25 167 LEU A CA 1
ATOM 1279 C C . LEU A 1 167 ? 12.851 -7.187 19.878 1.00 82.25 167 LEU A C 1
ATOM 1281 O O . LEU A 1 167 ? 13.477 -6.869 20.883 1.00 82.25 167 LEU A O 1
ATOM 1285 N N . ASN A 1 168 ? 13.367 -8.029 18.976 1.00 85.75 168 ASN A N 1
ATOM 1286 C CA . ASN A 1 168 ? 14.716 -8.584 19.112 1.00 85.75 168 ASN A CA 1
ATOM 1287 C C . ASN A 1 168 ? 15.811 -7.518 18.941 1.00 85.75 168 ASN A C 1
ATOM 1289 O O . ASN A 1 168 ? 16.962 -7.788 19.273 1.00 85.75 168 ASN A O 1
ATOM 1293 N N . LEU A 1 169 ? 15.479 -6.324 18.431 1.00 85.56 169 LEU A N 1
ATOM 1294 C CA . LEU A 1 169 ? 16.401 -5.192 18.343 1.00 85.56 169 LEU A CA 1
ATOM 1295 C C . LEU A 1 169 ? 16.395 -4.299 19.593 1.00 85.56 169 LEU A C 1
ATOM 1297 O O . LEU A 1 169 ? 17.218 -3.390 19.664 1.00 85.56 169 LEU A O 1
ATOM 1301 N N . LEU A 1 170 ? 15.558 -4.573 20.602 1.00 84.38 170 LEU A N 1
ATOM 1302 C CA . LEU A 1 170 ? 15.584 -3.838 21.876 1.00 84.38 170 LEU A CA 1
ATOM 1303 C C . LEU A 1 170 ? 16.978 -3.809 22.541 1.00 84.38 170 LEU A C 1
ATOM 1305 O O . LEU A 1 170 ? 17.383 -2.735 22.980 1.00 84.38 170 LEU A O 1
ATOM 1309 N N . PRO A 1 171 ? 17.780 -4.898 22.541 1.00 87.31 171 PRO A N 1
ATOM 1310 C CA . PRO A 1 171 ? 19.143 -4.852 23.076 1.00 87.31 171 PRO A CA 1
ATOM 1311 C C . PRO A 1 171 ? 20.055 -3.868 22.330 1.00 87.31 171 PRO A C 1
ATOM 1313 O O . PRO A 1 171 ? 20.917 -3.232 22.933 1.00 87.31 171 PRO A O 1
ATOM 1316 N N . PHE A 1 172 ? 19.866 -3.729 21.014 1.00 87.94 172 PHE A N 1
ATOM 1317 C CA . PHE A 1 172 ? 20.624 -2.780 20.198 1.00 87.94 172 PHE A CA 1
ATOM 1318 C C . PHE A 1 172 ? 20.168 -1.340 20.436 1.00 87.94 172 PHE A C 1
ATOM 1320 O O . PHE A 1 172 ? 21.002 -0.438 20.472 1.00 87.94 172 PHE A O 1
ATOM 1327 N N . GLU A 1 173 ? 18.864 -1.123 20.616 1.00 88.81 173 GLU A N 1
ATOM 1328 C CA . GLU A 1 173 ? 18.303 0.177 20.986 1.00 88.81 173 GLU A CA 1
ATOM 1329 C C . GLU A 1 173 ? 18.871 0.657 22.325 1.00 88.81 173 GLU A C 1
ATOM 1331 O O . GLU A 1 173 ? 19.372 1.778 22.411 1.00 88.81 173 GLU A O 1
ATOM 1336 N N . ASP A 1 174 ? 18.869 -0.202 23.345 1.00 87.44 174 ASP A N 1
ATOM 1337 C CA . ASP A 1 174 ? 19.357 0.151 24.678 1.00 87.44 174 ASP A CA 1
ATOM 1338 C C . ASP A 1 174 ? 20.876 0.414 24.675 1.00 87.44 174 ASP A C 1
ATOM 1340 O O . ASP A 1 174 ? 21.346 1.356 25.318 1.00 87.44 174 ASP A O 1
ATOM 1344 N N . TRP A 1 175 ? 21.648 -0.341 23.883 1.00 90.50 175 TRP A N 1
ATOM 1345 C CA . TRP A 1 175 ? 23.073 -0.067 23.661 1.00 90.50 175 TRP A CA 1
ATOM 1346 C C . TRP A 1 175 ? 23.309 1.282 22.965 1.00 90.50 175 TRP A C 1
ATOM 1348 O O . TRP A 1 175 ? 24.177 2.055 23.373 1.00 90.50 175 TRP A O 1
ATOM 1358 N N . PHE A 1 176 ? 22.520 1.601 21.939 1.00 89.88 176 PHE A N 1
ATOM 1359 C CA . PHE A 1 176 ? 22.630 2.859 21.200 1.00 89.88 176 PHE A CA 1
ATOM 1360 C C . PHE A 1 176 ? 22.259 4.077 22.061 1.00 89.88 176 PHE A C 1
ATOM 1362 O O . PHE A 1 176 ? 22.979 5.079 22.062 1.00 89.88 176 PHE A O 1
ATOM 1369 N N . LEU A 1 177 ? 21.174 3.981 22.836 1.00 89.06 177 LEU A N 1
ATOM 1370 C CA . LEU A 1 177 ? 20.761 5.016 23.788 1.00 89.06 177 LEU A CA 1
ATOM 1371 C C . LEU A 1 177 ? 21.820 5.230 24.875 1.00 89.06 177 LEU A C 1
ATOM 1373 O O . LEU A 1 177 ? 22.120 6.376 25.224 1.00 89.06 177 LEU A O 1
ATOM 1377 N N . TRP A 1 178 ? 22.447 4.146 25.341 1.00 88.88 178 TRP A N 1
ATOM 1378 C CA . TRP A 1 178 ? 23.593 4.216 26.242 1.00 88.88 178 TRP A CA 1
ATOM 1379 C C . TRP A 1 178 ? 24.785 4.950 25.606 1.00 88.88 178 TRP A C 1
ATOM 1381 O O . TRP A 1 178 ? 25.326 5.869 26.227 1.00 88.88 178 TRP A O 1
ATOM 1391 N N . CYS A 1 179 ? 25.153 4.632 24.358 1.00 92.38 179 CYS A N 1
ATOM 1392 C CA . CYS A 1 179 ? 26.232 5.321 23.637 1.00 92.38 179 CYS A CA 1
ATOM 1393 C C . CYS A 1 179 ? 25.976 6.827 23.476 1.00 92.38 179 CYS A C 1
ATOM 1395 O O . CYS A 1 179 ? 26.906 7.624 23.605 1.00 92.38 179 CYS A O 1
ATOM 1397 N N . LEU A 1 180 ? 24.728 7.225 23.219 1.00 92.12 180 LEU A N 1
ATOM 1398 C CA . LEU A 1 180 ? 24.345 8.632 23.071 1.00 92.12 180 LEU A CA 1
ATOM 1399 C C . LEU A 1 180 ? 24.065 9.347 24.402 1.00 92.12 180 LEU A C 1
ATOM 1401 O O . LEU A 1 180 ? 23.802 10.549 24.390 1.00 92.12 180 LEU A O 1
ATOM 1405 N N . ARG A 1 181 ? 24.126 8.642 25.542 1.00 88.56 181 ARG A N 1
ATOM 1406 C CA . ARG A 1 181 ? 23.716 9.148 26.868 1.00 88.56 181 ARG A CA 1
ATOM 1407 C C . ARG A 1 181 ? 22.305 9.756 26.869 1.00 88.56 181 ARG A C 1
ATOM 1409 O O . ARG A 1 181 ? 22.036 10.709 27.599 1.00 88.56 181 ARG A O 1
ATOM 1416 N N . ILE A 1 182 ? 21.404 9.207 26.058 1.00 90.56 182 ILE A N 1
ATOM 1417 C CA . ILE A 1 182 ? 20.001 9.628 26.009 1.00 90.56 182 ILE A CA 1
ATOM 1418 C C . ILE A 1 182 ? 19.207 8.724 26.949 1.00 90.56 182 ILE A C 1
ATOM 1420 O O . ILE A 1 182 ? 19.294 7.500 26.870 1.00 90.56 182 ILE A O 1
ATOM 1424 N N . HIS A 1 183 ? 18.429 9.322 27.849 1.00 83.44 183 HIS A N 1
ATOM 1425 C CA . HIS A 1 183 ? 17.545 8.568 28.731 1.00 83.44 183 HIS A CA 1
ATOM 1426 C C . HIS A 1 183 ? 16.297 8.106 27.968 1.00 83.44 183 HIS A C 1
ATOM 1428 O O . HIS A 1 183 ? 15.699 8.884 27.221 1.00 83.44 183 HIS A O 1
ATOM 1434 N N . LYS A 1 184 ? 15.894 6.847 28.159 1.00 83.56 184 LYS A N 1
ATOM 1435 C CA . LYS A 1 184 ? 14.663 6.307 27.576 1.00 83.56 184 LYS A CA 1
ATOM 1436 C C . LYS A 1 184 ? 13.467 6.916 28.320 1.00 83.56 184 LYS A C 1
ATOM 1438 O O . LYS A 1 184 ? 13.402 6.753 29.535 1.00 83.56 184 LYS A O 1
ATOM 1443 N N . PRO A 1 185 ? 12.536 7.619 27.652 1.00 77.06 185 PRO A N 1
ATOM 1444 C CA . PRO A 1 185 ? 11.367 8.165 28.329 1.00 77.06 185 PRO A CA 1
ATOM 1445 C C . PRO A 1 185 ? 10.505 7.011 28.849 1.00 77.06 185 PRO A C 1
ATOM 1447 O O . PRO A 1 185 ? 9.989 6.205 28.072 1.00 77.06 185 PRO A O 1
ATOM 1450 N N . THR A 1 186 ? 10.374 6.906 30.167 1.00 78.94 186 THR A N 1
ATOM 1451 C CA . THR A 1 186 ? 9.439 5.983 30.804 1.00 78.94 186 THR A CA 1
ATOM 1452 C C . THR A 1 186 ? 8.037 6.553 30.669 1.00 78.94 186 THR A C 1
ATOM 1454 O O . THR A 1 186 ? 7.784 7.697 31.040 1.00 78.94 186 THR A O 1
ATOM 1457 N N . PHE A 1 187 ? 7.114 5.768 30.119 1.00 59.34 187 PHE A N 1
ATOM 1458 C CA . PHE A 1 187 ? 5.703 6.129 30.133 1.00 59.34 187 PHE A CA 1
ATOM 1459 C C . PHE A 1 187 ? 5.193 5.981 31.566 1.00 59.34 187 PHE A C 1
ATOM 1461 O O . PHE A 1 187 ? 4.804 4.891 31.980 1.00 59.34 187 PHE A O 1
ATOM 1468 N N . GLU A 1 188 ? 5.219 7.067 32.334 1.00 65.56 188 GLU A N 1
ATOM 1469 C CA . GLU A 1 188 ? 4.391 7.166 33.530 1.00 65.56 188 GLU A CA 1
ATOM 1470 C C . GLU A 1 188 ? 2.938 7.193 33.053 1.00 65.56 188 GLU A C 1
ATOM 1472 O O . GLU A 1 188 ? 2.447 8.187 32.513 1.00 65.56 188 GLU A O 1
ATOM 1477 N N . ALA A 1 189 ? 2.261 6.050 33.156 1.00 59.06 189 ALA A N 1
ATOM 1478 C CA . ALA A 1 189 ? 0.816 6.026 33.050 1.00 59.06 189 ALA A CA 1
ATOM 1479 C C . ALA A 1 189 ? 0.290 6.919 34.178 1.00 59.06 189 ALA A C 1
ATOM 1481 O O . ALA A 1 189 ? 0.524 6.634 35.349 1.00 59.06 189 ALA A O 1
ATOM 1482 N N . PHE A 1 190 ? -0.372 8.020 33.823 1.00 55.69 190 PHE A N 1
ATOM 1483 C CA . PHE A 1 190 ? -1.147 8.832 34.756 1.00 55.69 190 PHE A CA 1
ATOM 1484 C C . PHE A 1 190 ? -2.305 7.980 35.290 1.00 55.69 190 PHE A C 1
ATOM 1486 O O . PHE A 1 190 ? -3.435 8.061 34.815 1.00 55.69 190 PHE A O 1
ATOM 1493 N N . GLU A 1 191 ? -2.011 7.119 36.252 1.00 55.44 191 GLU A N 1
ATOM 1494 C CA . GLU A 1 191 ? -2.988 6.363 37.011 1.00 55.44 191 GLU A CA 1
ATOM 1495 C C . GLU A 1 191 ? -2.812 6.763 38.477 1.00 55.44 191 GLU A C 1
ATOM 1497 O O . GLU A 1 191 ? -1.717 6.685 39.025 1.00 55.44 191 GLU A O 1
ATOM 1502 N N . THR A 1 192 ? -3.912 7.216 39.088 1.00 49.47 192 THR A N 1
ATOM 1503 C CA . THR A 1 192 ? -4.092 7.542 40.519 1.00 49.47 192 THR A CA 1
ATOM 1504 C C . THR A 1 192 ? -3.586 8.898 41.051 1.00 49.47 192 THR A C 1
ATOM 1506 O O . THR A 1 192 ? -2.766 8.963 41.954 1.00 49.47 192 THR A O 1
ATOM 1509 N N . ALA A 1 193 ? -4.179 10.009 40.597 1.00 48.31 193 ALA A N 1
ATOM 1510 C CA . ALA A 1 193 ? -4.243 11.239 41.414 1.00 48.31 193 ALA A CA 1
ATOM 1511 C C . ALA A 1 193 ? -5.662 11.831 41.565 1.00 48.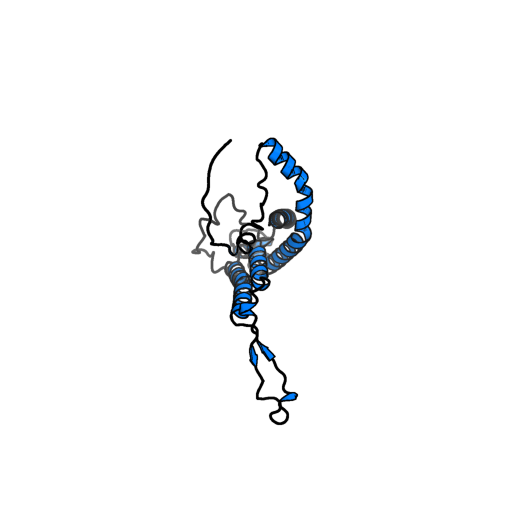31 193 ALA A C 1
ATOM 1513 O O . ALA A 1 193 ? -5.857 12.758 42.341 1.00 48.31 193 ALA A O 1
ATOM 1514 N N . GLU A 1 194 ? -6.678 11.280 40.888 1.00 52.97 194 GLU A N 1
ATOM 1515 C CA . GLU A 1 194 ? -8.079 11.733 41.015 1.00 52.97 194 GLU A CA 1
ATOM 1516 C C . GLU A 1 194 ? -8.973 10.816 41.870 1.00 52.97 194 GLU A C 1
ATOM 1518 O O . GLU A 1 194 ? -10.158 11.096 42.021 1.00 52.97 194 GLU A O 1
ATOM 1523 N N . LEU A 1 195 ? -8.440 9.740 42.461 1.00 51.47 195 LEU A N 1
ATOM 1524 C CA . LEU A 1 195 ? -9.235 8.809 43.280 1.00 51.47 195 LEU A CA 1
ATOM 1525 C C . LEU A 1 195 ? -9.038 8.941 44.799 1.00 51.47 195 LEU A C 1
ATOM 1527 O O . LEU A 1 195 ? -9.744 8.260 45.532 1.00 51.47 195 LEU A O 1
ATOM 1531 N N . ASP A 1 196 ? -8.176 9.845 45.281 1.00 46.88 196 ASP A N 1
ATOM 1532 C CA . ASP A 1 196 ? -7.918 10.014 46.728 1.00 46.88 196 ASP A CA 1
ATOM 1533 C C . ASP A 1 196 ? -8.559 11.278 47.344 1.00 46.88 196 ASP A C 1
ATOM 1535 O O . ASP A 1 196 ? -8.412 11.565 48.527 1.00 46.88 196 ASP A O 1
ATOM 1539 N N . THR A 1 197 ? -9.334 12.050 46.571 1.00 50.72 197 THR A N 1
ATOM 1540 C CA . THR A 1 197 ? -10.084 13.219 47.082 1.00 50.72 197 THR A CA 1
ATOM 1541 C C . THR A 1 197 ? -11.526 12.907 47.488 1.00 50.72 197 THR A C 1
ATOM 1543 O O . THR A 1 197 ? -12.262 13.818 47.864 1.00 50.72 197 THR A O 1
ATOM 1546 N N . SER A 1 198 ? -11.946 11.636 47.459 1.00 45.34 198 SER A N 1
ATOM 1547 C CA . SER A 1 198 ? -13.334 11.249 47.765 1.00 45.34 198 SER A CA 1
ATOM 1548 C C . SER A 1 198 ? -13.584 10.717 49.182 1.00 45.34 198 SER A C 1
ATOM 1550 O O . SER A 1 198 ? -14.749 10.543 49.530 1.00 45.34 198 SER A O 1
ATOM 1552 N N . ASP A 1 199 ? -12.552 10.564 50.026 1.00 47.06 199 ASP A N 1
ATOM 1553 C CA . ASP A 1 199 ? -12.708 10.014 51.391 1.00 47.06 199 ASP A CA 1
ATOM 1554 C C . ASP A 1 199 ? -12.452 11.012 52.542 1.00 47.06 199 ASP A C 1
ATOM 1556 O O . ASP A 1 199 ? -12.512 10.659 53.716 1.00 47.06 199 ASP A O 1
ATOM 1560 N N . ALA A 1 200 ? -12.252 12.302 52.248 1.00 46.81 200 ALA A N 1
ATOM 1561 C CA . ALA A 1 200 ? -12.150 13.350 53.274 1.00 46.81 200 ALA A CA 1
ATOM 1562 C C . ALA A 1 200 ? -13.478 14.107 53.451 1.00 46.81 200 ALA A C 1
ATOM 1564 O O . ALA A 1 200 ? -13.565 15.330 53.313 1.00 46.81 200 ALA A O 1
ATOM 1565 N N . GLY A 1 201 ? -14.541 13.362 53.751 1.00 38.47 201 GLY A N 1
ATOM 1566 C CA . GLY A 1 201 ? -15.809 13.911 54.210 1.00 38.47 201 GLY A CA 1
ATOM 1567 C C . GLY A 1 201 ? -15.826 14.123 55.728 1.00 38.47 201 GLY A C 1
ATOM 1568 O O . GLY A 1 201 ? -15.889 13.166 56.484 1.00 38.47 201 GLY A O 1
ATOM 1569 N N . VAL A 1 202 ? -15.928 15.393 56.135 1.00 40.62 202 VAL A N 1
ATOM 1570 C CA . VAL A 1 202 ? -16.657 15.864 57.334 1.00 40.62 202 VAL A CA 1
ATOM 1571 C C . VAL A 1 202 ? -15.992 15.675 58.714 1.00 40.62 202 VAL A C 1
ATOM 1573 O O . VAL A 1 202 ? -16.139 14.647 59.364 1.00 40.62 202 VAL A O 1
ATOM 1576 N N . ASN A 1 203 ? -15.460 16.777 59.271 1.00 30.09 203 ASN A N 1
ATOM 1577 C CA . ASN A 1 203 ? -15.980 17.311 60.543 1.00 30.09 203 ASN A CA 1
ATOM 1578 C C . ASN A 1 203 ? -15.607 18.794 60.758 1.00 30.09 203 ASN A C 1
ATOM 1580 O O . ASN A 1 203 ? -14.463 19.144 61.034 1.00 30.09 203 ASN A O 1
ATOM 1584 N N . PHE A 1 204 ? -16.609 19.668 60.644 1.00 38.84 204 PHE A N 1
ATOM 1585 C CA . PHE A 1 204 ? -16.598 21.034 61.170 1.00 38.84 204 PHE A CA 1
ATOM 1586 C C . PHE A 1 204 ? -17.038 20.969 62.641 1.00 38.84 204 PHE A C 1
ATOM 1588 O O . PHE A 1 204 ? -18.153 20.526 62.908 1.00 38.84 204 PHE A O 1
ATOM 1595 N N . GLY A 1 205 ? -16.217 21.438 63.590 1.00 32.34 205 GLY A N 1
ATOM 1596 C CA . GLY A 1 205 ? -16.666 21.583 64.982 1.00 32.34 205 GLY A CA 1
ATOM 1597 C C . GLY A 1 205 ? -15.576 21.725 66.049 1.00 32.34 205 GLY A C 1
ATOM 1598 O O . GLY A 1 205 ? -15.211 20.756 66.695 1.00 32.34 205 GLY A O 1
ATOM 1599 N N . THR A 1 206 ? -15.134 22.965 66.270 1.00 36.75 206 THR A N 1
ATOM 1600 C CA . THR A 1 206 ? -14.938 23.602 67.593 1.00 36.75 206 THR A CA 1
ATOM 1601 C C . THR A 1 206 ? -14.125 22.885 68.695 1.00 36.75 206 THR A C 1
ATOM 1603 O O . THR A 1 206 ? -14.680 22.096 69.453 1.00 36.75 206 THR A O 1
ATOM 1606 N N . ARG A 1 207 ? -12.890 23.354 68.965 1.00 35.09 207 ARG A N 1
ATOM 1607 C CA . ARG A 1 207 ? -12.462 23.817 70.313 1.00 35.09 207 ARG A CA 1
ATOM 1608 C C . ARG A 1 207 ? -11.086 24.501 70.302 1.00 35.09 207 ARG A C 1
ATOM 1610 O O . ARG A 1 207 ? -10.106 23.944 69.828 1.00 35.09 207 ARG A O 1
ATOM 1617 N N . GLN A 1 208 ? -11.039 25.707 70.866 1.00 42.19 208 GLN A N 1
ATOM 1618 C CA . GLN A 1 208 ? -9.826 26.401 71.308 1.00 42.19 208 GLN A CA 1
ATOM 1619 C C . GLN A 1 208 ? -9.129 25.629 72.442 1.00 42.19 208 GLN A C 1
ATOM 1621 O O . GLN A 1 208 ? -9.840 25.141 73.316 1.00 42.19 208 GLN A O 1
ATOM 1626 N N . SER A 1 209 ? -7.786 25.627 72.460 1.00 36.09 209 SER A N 1
ATOM 1627 C CA . SER A 1 209 ? -6.893 25.931 73.610 1.00 36.09 209 SER A CA 1
ATOM 1628 C C . SER A 1 209 ? -5.492 25.314 73.380 1.00 36.09 209 SER A C 1
ATOM 1630 O O . SER A 1 209 ? -5.410 24.109 73.199 1.00 36.09 209 SER A O 1
ATOM 1632 N N . VAL A 1 210 ? -4.416 26.099 73.200 1.00 39.06 210 VAL A N 1
ATOM 1633 C CA . VAL A 1 210 ? -3.426 26.522 74.232 1.00 39.06 210 VAL A CA 1
ATOM 1634 C C . VAL A 1 210 ? -2.140 25.654 74.246 1.00 39.06 210 VAL A C 1
ATOM 1636 O O . VAL A 1 210 ? -2.210 24.470 74.527 1.00 39.06 210 VAL A O 1
ATOM 1639 N N . GLN A 1 211 ? -1.013 26.335 73.965 1.00 37.38 211 GLN A N 1
ATOM 1640 C CA . GLN A 1 211 ? 0.381 26.214 74.465 1.00 37.38 211 GLN A CA 1
ATOM 1641 C C . GLN A 1 211 ? 1.212 24.910 74.394 1.00 37.38 211 GLN A C 1
ATOM 1643 O O . GLN A 1 211 ? 0.785 23.874 74.875 1.00 37.38 211 GLN A O 1
ATOM 1648 N N . GLU A 1 212 ? 2.470 25.120 73.947 1.00 35.88 212 GLU A N 1
ATOM 1649 C CA . GLU A 1 212 ? 3.767 24.591 74.456 1.00 35.88 212 GLU A CA 1
ATOM 1650 C C . GLU A 1 212 ? 3.984 23.059 74.425 1.00 35.88 212 GLU A C 1
ATOM 1652 O O . GLU A 1 212 ? 3.141 22.293 74.868 1.00 35.88 212 GLU A O 1
ATOM 1657 N N . LEU A 1 213 ? 5.069 22.492 73.880 1.00 36.25 213 LEU A N 1
ATOM 1658 C CA . LEU A 1 213 ? 6.509 22.802 73.864 1.00 36.25 213 LEU A CA 1
ATOM 1659 C C . LEU A 1 213 ? 7.147 22.236 72.580 1.00 36.25 213 LEU A C 1
ATOM 1661 O O . LEU A 1 213 ? 6.662 21.182 72.110 1.00 36.25 213 LEU A O 1
#

pLDDT: mean 73.36, std 15.48, range [30.09, 93.56]